Protein AF-A0A181C533-F1 (afdb_monomer)

Foldseek 3Di:
DALVVLVVLVVVLVVVLVVVVVVLVVVLVVLVPDPDPPLQADWDWDPPDPDIDIDGSVVVSVVSVPCLVVLLVSLLVLLVSLLVLLLNLQLVCVVVVLDAPVLQPPFDNDDHSNVSSVCSSVPPDCLRSLQSLCVLLVHAQVQQVVGPLLLLLSVLSNVCSVVVHFWDAPVSVCSSCVSPNPSDDDYTPHGDDRDPVNSVSSSVRSVSSSVVSNCSVVSSVVVVVVVVD

Nearest PDB structures (foldseek):
  6nr8-assembly1_4  TM=5.547E-01  e=6.325E+00  Homo sapiens
  8wql-assembly1_c2  TM=2.184E-01  e=4.471E+00  Arthrospira sp. FACHB-439
  8bb6-assembly2_B  TM=1.658E-01  e=3.160E+00  Arabidopsis thaliana

Sequence (229 aa):
MSFKLVWERWRELTRFRLACEMALSSYRKSFLELPVRGIQDAKIYDERGVTRFECSYNDFLDVLKDETQLYRLLIVGHTSLIEEFGRVIVTQLLDENLVGRVAFPGMQLHGTNAEATDHYIRKVNIEAWGSALLNAAKVTWDIVPGGQGAVVHAVVVRNIVGHGANSYNNTAINRINGVVPGYVTFSAGHSLILDREAFQQFLSTLRNFGRIICGVPARVRRNAGERAS

Structure (mmCIF, N/CA/C/O backbone):
data_AF-A0A181C533-F1
#
_entry.id   AF-A0A181C533-F1
#
loop_
_atom_site.group_PDB
_atom_site.id
_atom_site.type_symbol
_atom_site.label_atom_id
_atom_site.label_alt_id
_atom_site.label_comp_id
_atom_site.label_asym_id
_atom_site.label_entity_id
_atom_site.label_seq_id
_atom_site.pdbx_PDB_ins_code
_atom_site.Cartn_x
_atom_site.Cartn_y
_atom_site.Cartn_z
_atom_site.occupancy
_atom_site.B_iso_or_equiv
_atom_site.auth_seq_id
_atom_site.auth_comp_id
_atom_site.auth_asym_id
_atom_site.auth_atom_id
_atom_site.pdbx_PDB_model_num
ATOM 1 N N . MET A 1 1 ? 16.708 7.379 -0.387 1.00 72.56 1 MET A N 1
ATOM 2 C CA . MET A 1 1 ? 16.438 6.280 0.571 1.00 72.56 1 MET A CA 1
ATOM 3 C C . MET A 1 1 ? 16.916 4.983 -0.076 1.00 72.56 1 MET A C 1
ATOM 5 O O . MET A 1 1 ? 16.864 4.912 -1.293 1.00 72.56 1 MET A O 1
ATOM 9 N N . SER A 1 2 ? 17.438 4.002 0.666 1.00 88.06 2 SER A N 1
ATOM 10 C CA . SER A 1 2 ? 17.872 2.709 0.095 1.00 88.06 2 SER A CA 1
ATOM 11 C C . SER A 1 2 ? 16.842 1.609 0.363 1.00 88.06 2 SER A C 1
ATOM 13 O O . SER A 1 2 ? 16.031 1.743 1.280 1.00 88.06 2 SER A O 1
ATOM 15 N N . PHE A 1 3 ? 16.910 0.485 -0.364 1.00 88.19 3 PHE A N 1
ATOM 16 C CA . PHE A 1 3 ? 16.048 -0.687 -0.119 1.00 88.19 3 PHE A CA 1
ATOM 17 C C . PHE A 1 3 ? 16.021 -1.133 1.333 1.00 88.19 3 PHE A C 1
ATOM 19 O O . PHE A 1 3 ? 14.965 -1.430 1.889 1.00 88.19 3 PHE A O 1
ATOM 26 N N . LYS A 1 4 ? 17.210 -1.187 1.937 1.00 91.38 4 LYS A N 1
ATOM 27 C CA . LYS A 1 4 ? 17.395 -1.613 3.318 1.00 91.38 4 LYS A CA 1
ATOM 28 C C . LYS A 1 4 ? 16.580 -0.732 4.261 1.00 91.38 4 LYS A C 1
ATOM 30 O O . LYS A 1 4 ? 15.865 -1.256 5.109 1.00 91.38 4 LYS A O 1
ATOM 35 N N . LEU A 1 5 ? 16.630 0.581 4.044 1.00 93.00 5 LEU A N 1
ATOM 36 C CA . LEU A 1 5 ? 15.943 1.550 4.884 1.00 93.00 5 LEU A CA 1
ATOM 37 C C . LEU A 1 5 ? 14.414 1.472 4.728 1.00 93.00 5 LEU A C 1
ATOM 39 O O . LEU A 1 5 ? 13.697 1.547 5.722 1.00 93.00 5 LEU A O 1
ATOM 43 N N . VAL A 1 6 ? 13.888 1.251 3.516 1.00 94.88 6 VAL A N 1
ATOM 44 C CA . VAL A 1 6 ? 12.433 1.062 3.325 1.00 94.88 6 VAL A CA 1
ATOM 45 C C . VAL A 1 6 ? 11.955 -0.232 4.006 1.00 94.88 6 VAL A C 1
ATOM 47 O O . VAL A 1 6 ? 10.933 -0.230 4.694 1.00 94.88 6 VAL A O 1
ATOM 50 N N . TRP A 1 7 ? 12.720 -1.328 3.914 1.00 96.56 7 TRP A N 1
ATOM 51 C CA . TRP A 1 7 ? 12.408 -2.567 4.642 1.00 96.56 7 TRP A CA 1
ATOM 52 C C . TRP A 1 7 ? 12.536 -2.428 6.162 1.00 96.56 7 TRP A C 1
ATOM 54 O O . TRP A 1 7 ? 11.788 -3.065 6.905 1.00 96.56 7 TRP A O 1
ATOM 64 N N . GLU A 1 8 ? 13.459 -1.603 6.652 1.00 97.06 8 GLU A N 1
ATOM 65 C CA . GLU A 1 8 ? 13.543 -1.242 8.068 1.00 97.06 8 GLU A CA 1
ATOM 66 C C . GLU A 1 8 ? 12.275 -0.534 8.533 1.00 97.06 8 GLU A C 1
ATOM 68 O O . GLU A 1 8 ? 11.652 -1.010 9.482 1.00 97.06 8 GLU A O 1
ATOM 73 N N . ARG A 1 9 ? 11.809 0.482 7.798 1.00 97.06 9 ARG A N 1
ATOM 74 C CA . ARG A 1 9 ? 10.529 1.148 8.089 1.00 97.06 9 ARG A CA 1
ATOM 75 C C . ARG A 1 9 ? 9.340 0.190 8.039 1.00 97.06 9 ARG A C 1
ATOM 77 O O . ARG A 1 9 ? 8.470 0.247 8.903 1.00 97.06 9 ARG A O 1
ATOM 84 N N . TRP A 1 10 ? 9.323 -0.751 7.093 1.00 97.25 10 TRP A N 1
ATOM 85 C CA . TRP A 1 10 ? 8.291 -1.792 7.053 1.00 97.25 10 TRP A CA 1
ATOM 86 C C . TRP A 1 10 ? 8.282 -2.636 8.335 1.00 97.25 10 TRP A C 1
ATOM 88 O O . TRP A 1 10 ? 7.220 -2.927 8.898 1.00 97.25 10 TRP A O 1
ATOM 98 N N . ARG A 1 11 ? 9.466 -3.043 8.816 1.00 97.31 11 ARG A N 1
ATOM 99 C CA . ARG A 1 11 ? 9.611 -3.801 10.069 1.00 97.31 11 ARG A CA 1
ATOM 100 C C . ARG A 1 11 ? 9.202 -2.972 11.282 1.00 97.31 11 ARG A C 1
ATOM 102 O O . ARG A 1 11 ? 8.559 -3.519 12.172 1.00 97.31 11 ARG A O 1
ATOM 109 N N . GLU A 1 12 ? 9.544 -1.688 11.315 1.00 97.50 12 GLU A N 1
ATOM 110 C CA . GLU A 1 12 ? 9.128 -0.762 12.372 1.00 97.50 12 GLU A CA 1
ATOM 111 C C . GLU A 1 12 ? 7.605 -0.654 12.454 1.00 97.50 12 GLU A C 1
ATOM 113 O O . GLU A 1 12 ? 7.057 -0.901 13.524 1.00 97.50 12 GLU A O 1
ATOM 118 N N . LEU A 1 13 ? 6.910 -0.416 11.335 1.00 96.81 13 LEU A N 1
ATOM 119 C CA . LEU A 1 13 ? 5.439 -0.388 11.310 1.00 96.81 13 LEU A CA 1
ATOM 120 C C . LEU A 1 13 ? 4.826 -1.724 11.744 1.00 96.81 13 LEU A C 1
ATOM 122 O O . LEU A 1 13 ? 3.851 -1.755 12.490 1.00 96.81 13 LEU A O 1
ATOM 126 N N . THR A 1 14 ? 5.436 -2.841 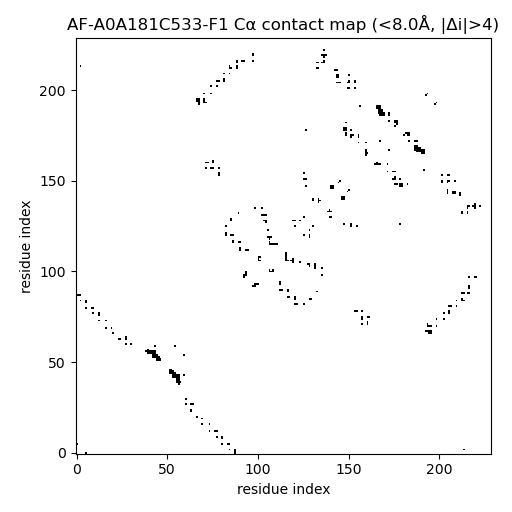11.339 1.00 96.12 14 THR A N 1
ATOM 127 C CA . THR A 1 14 ? 4.975 -4.175 11.749 1.00 96.12 14 THR A CA 1
ATOM 128 C C . THR A 1 14 ? 5.106 -4.378 13.263 1.00 96.12 14 THR A C 1
ATOM 130 O O . THR A 1 14 ? 4.204 -4.937 13.884 1.00 96.12 14 THR A O 1
ATOM 133 N N . ARG A 1 15 ? 6.217 -3.933 13.866 1.00 97.69 15 ARG A N 1
ATOM 134 C CA . ARG A 1 15 ? 6.435 -3.988 15.321 1.00 97.69 15 ARG A CA 1
ATOM 135 C C . ARG A 1 15 ? 5.502 -3.039 16.061 1.00 97.69 15 ARG A C 1
ATOM 137 O O . ARG A 1 15 ? 4.944 -3.427 17.079 1.00 97.69 15 ARG A O 1
ATOM 144 N N . PHE A 1 16 ? 5.312 -1.834 15.530 1.00 97.44 16 PHE A N 1
ATOM 145 C CA . PHE A 1 16 ? 4.401 -0.842 16.085 1.00 97.44 16 PHE A CA 1
ATOM 146 C C . PHE A 1 16 ? 2.968 -1.377 16.134 1.00 97.44 16 PHE A C 1
ATOM 148 O O . PHE A 1 16 ? 2.355 -1.341 17.194 1.00 97.44 16 PHE A O 1
ATOM 155 N N . ARG A 1 17 ? 2.482 -2.000 15.050 1.00 96.44 17 ARG A N 1
ATOM 156 C CA . ARG A 1 17 ? 1.188 -2.697 15.042 1.00 96.44 17 ARG A CA 1
ATOM 157 C C . ARG A 1 17 ? 1.066 -3.699 16.187 1.00 96.44 17 ARG A C 1
ATOM 159 O O . ARG A 1 17 ? 0.089 -3.653 16.920 1.00 96.44 17 ARG A O 1
ATOM 166 N N . LEU A 1 18 ? 2.046 -4.596 16.332 1.00 95.81 18 LEU A N 1
ATOM 167 C CA . LEU A 1 18 ? 2.026 -5.617 17.385 1.00 95.81 18 LEU A CA 1
ATOM 168 C C . LEU A 1 18 ? 1.988 -4.980 18.780 1.00 95.81 18 LEU A C 1
ATOM 170 O O . LEU A 1 18 ? 1.219 -5.419 19.627 1.00 95.81 18 LEU A O 1
ATOM 174 N N . ALA A 1 19 ? 2.776 -3.927 19.004 1.00 96.69 19 ALA A N 1
ATOM 175 C CA . ALA A 1 19 ? 2.768 -3.197 20.266 1.00 96.69 19 ALA A CA 1
ATOM 176 C C . ALA A 1 19 ? 1.399 -2.551 20.544 1.00 96.69 19 ALA A C 1
ATOM 178 O O . ALA A 1 19 ? 0.895 -2.664 21.658 1.00 96.69 19 ALA A O 1
ATOM 179 N N . CYS A 1 20 ? 0.771 -1.933 19.538 1.00 95.00 20 CYS A N 1
ATOM 180 C CA . CYS A 1 20 ? -0.570 -1.360 19.654 1.00 95.00 20 CYS A CA 1
ATOM 181 C C . CYS A 1 20 ? -1.632 -2.425 19.942 1.00 95.00 20 CYS A C 1
ATOM 183 O O . CYS A 1 20 ? -2.431 -2.235 20.850 1.00 95.00 20 CYS A O 1
ATOM 185 N N . GLU A 1 21 ? -1.621 -3.554 19.230 1.00 93.75 21 GLU A N 1
ATOM 186 C CA . GLU A 1 21 ? -2.547 -4.672 19.471 1.00 93.75 21 GLU A CA 1
ATOM 187 C C . GLU A 1 21 ? -2.415 -5.205 20.904 1.00 93.75 21 GLU A C 1
ATOM 189 O O . GLU A 1 21 ? -3.411 -5.380 21.606 1.00 93.75 21 GLU A O 1
ATOM 194 N N . MET A 1 22 ? -1.180 -5.407 21.375 1.00 93.56 22 MET A N 1
ATOM 195 C CA . MET A 1 22 ? -0.915 -5.849 22.746 1.00 93.56 22 MET A CA 1
ATOM 196 C C . MET A 1 22 ? -1.381 -4.817 23.777 1.00 93.56 22 MET A C 1
ATOM 198 O O . MET A 1 22 ? -2.008 -5.186 24.770 1.00 93.56 22 MET A O 1
ATOM 202 N N . ALA A 1 23 ? -1.105 -3.532 23.544 1.00 92.88 23 ALA A N 1
ATOM 203 C CA . ALA A 1 23 ? -1.508 -2.452 24.437 1.00 92.88 23 ALA A CA 1
ATOM 204 C C . ALA A 1 23 ? -3.035 -2.319 24.512 1.00 92.88 23 ALA A C 1
ATOM 206 O O . ALA A 1 23 ? -3.581 -2.300 25.611 1.00 92.88 23 ALA A O 1
ATOM 207 N N . LEU A 1 24 ? -3.726 -2.300 23.368 1.00 91.88 24 LEU A N 1
ATOM 208 C CA . LEU A 1 24 ? -5.188 -2.223 23.297 1.00 91.88 24 LEU A CA 1
ATOM 209 C C . LEU A 1 24 ? -5.840 -3.440 23.950 1.00 91.88 24 LEU A C 1
ATOM 211 O O . LEU A 1 24 ? -6.753 -3.284 24.756 1.00 91.88 24 LEU A O 1
ATOM 215 N N . SER A 1 25 ? -5.336 -4.648 23.679 1.00 90.44 25 SER A N 1
ATOM 216 C CA . SER A 1 25 ? -5.851 -5.865 24.309 1.00 90.44 25 SER A CA 1
ATOM 217 C C . SER A 1 25 ? -5.652 -5.855 25.826 1.00 90.44 25 SER A C 1
ATOM 219 O O . SER A 1 25 ? -6.554 -6.260 26.559 1.00 90.44 25 SER A O 1
ATOM 221 N N . SER A 1 26 ? -4.485 -5.410 26.300 1.00 90.94 26 SER A N 1
ATOM 222 C CA . SER A 1 26 ? -4.194 -5.289 27.732 1.00 90.94 26 SER A CA 1
ATOM 223 C C . SER A 1 26 ? -5.122 -4.268 28.394 1.00 90.94 26 SER A C 1
ATOM 225 O O . SER A 1 26 ? -5.789 -4.570 29.381 1.00 90.94 26 SER A O 1
ATOM 227 N N . TYR A 1 27 ? -5.247 -3.086 27.790 1.00 89.56 27 TYR A N 1
ATOM 228 C CA . TYR A 1 27 ? -6.057 -1.995 28.317 1.00 89.56 27 TYR A CA 1
ATOM 229 C C . TYR A 1 27 ? -7.554 -2.329 28.328 1.00 89.56 27 TYR A C 1
ATOM 231 O O . TYR A 1 27 ? -8.231 -2.094 29.328 1.00 89.56 27 TYR A O 1
ATOM 239 N N . ARG A 1 28 ? -8.058 -2.976 27.268 1.00 89.94 28 ARG A N 1
ATOM 240 C CA . ARG A 1 28 ? -9.428 -3.506 27.199 1.00 89.94 28 ARG A CA 1
ATOM 241 C C . ARG A 1 28 ? -9.708 -4.488 28.332 1.00 89.94 28 ARG A C 1
ATOM 243 O O . ARG A 1 28 ? -10.757 -4.395 28.961 1.00 89.94 28 ARG A O 1
ATOM 250 N N . LYS A 1 29 ? -8.777 -5.408 28.611 1.00 88.88 29 LYS A N 1
ATOM 251 C CA . LYS A 1 29 ? -8.911 -6.352 29.728 1.00 88.88 29 LYS A CA 1
ATOM 252 C C . LYS A 1 29 ? -9.004 -5.610 31.062 1.00 88.88 29 LYS A C 1
ATOM 254 O O . LYS A 1 29 ? -9.929 -5.865 31.824 1.00 88.88 29 LYS A O 1
ATOM 259 N N . SER A 1 30 ? -8.112 -4.648 31.304 1.00 86.44 30 SER A N 1
ATOM 260 C CA . SER A 1 30 ? -8.149 -3.838 32.525 1.00 86.44 30 SER A CA 1
ATOM 261 C C . SER A 1 30 ? -9.475 -3.097 32.694 1.00 86.44 30 SER A C 1
ATOM 263 O O . SER A 1 30 ? -10.008 -3.088 33.795 1.00 86.44 30 SER A O 1
ATOM 265 N N . PHE A 1 31 ? -10.035 -2.529 31.620 1.00 84.00 31 PHE A N 1
ATOM 266 C CA . PHE A 1 31 ? -11.310 -1.801 31.661 1.00 84.00 31 PHE A CA 1
ATOM 267 C C . PHE A 1 31 ? -12.525 -2.685 31.954 1.00 84.00 31 PHE A C 1
ATOM 269 O O . PHE A 1 31 ? -13.462 -2.229 32.609 1.00 84.00 31 PHE A O 1
ATOM 276 N N . LEU A 1 32 ? -12.513 -3.932 31.479 1.00 84.38 32 LEU A N 1
ATOM 277 C CA . LEU A 1 32 ? -13.574 -4.911 31.737 1.00 84.38 32 LEU A CA 1
ATOM 278 C C . LEU A 1 32 ? -13.534 -5.467 33.168 1.00 84.38 32 LEU A C 1
ATOM 280 O O . LEU A 1 32 ? -14.558 -5.911 33.679 1.00 84.38 32 LEU A O 1
ATOM 284 N N . GLU A 1 33 ? -12.368 -5.443 33.813 1.00 86.38 33 GLU A N 1
ATOM 285 C CA . GLU A 1 33 ? -12.135 -6.018 35.145 1.00 86.38 33 GLU A CA 1
ATOM 286 C C . GLU A 1 33 ? -12.162 -4.965 36.274 1.00 86.38 33 GLU A C 1
ATOM 288 O O . GLU A 1 33 ? -11.857 -5.284 37.424 1.00 86.38 33 GLU A O 1
ATOM 293 N N . LEU A 1 34 ? -12.530 -3.708 35.983 1.00 82.12 34 LEU A N 1
ATOM 294 C CA . LEU A 1 34 ? -12.578 -2.637 36.985 1.00 82.12 34 LEU A CA 1
ATOM 295 C C . LEU A 1 34 ? -13.635 -2.935 38.070 1.00 82.12 34 LEU A C 1
ATOM 297 O O . LEU A 1 34 ? -14.823 -3.029 37.756 1.00 82.12 34 LEU A O 1
ATOM 301 N N . PRO A 1 35 ? -13.258 -3.007 39.363 1.00 80.56 35 PRO A N 1
ATOM 302 C CA . PRO A 1 35 ? -14.179 -3.331 40.453 1.00 80.56 35 PRO A CA 1
ATOM 303 C C . PRO A 1 35 ? -14.992 -2.101 40.901 1.00 80.56 35 PRO A C 1
ATOM 305 O O . PRO A 1 35 ? -15.034 -1.760 42.083 1.00 80.56 35 PRO A O 1
ATOM 308 N N . VAL A 1 36 ? -15.627 -1.402 39.958 1.00 79.50 36 VAL A N 1
ATOM 309 C CA . VAL A 1 36 ? -16.380 -0.164 40.210 1.00 79.50 36 VAL A CA 1
ATOM 310 C C . VAL A 1 36 ? -17.875 -0.424 40.028 1.00 79.50 36 VAL A C 1
ATOM 312 O O . VAL A 1 36 ? -18.336 -0.806 38.954 1.00 79.50 36 VAL A O 1
ATOM 315 N N . ARG A 1 37 ? -18.664 -0.203 41.086 1.00 78.31 37 ARG A N 1
ATOM 316 C CA . ARG A 1 37 ? -20.133 -0.262 40.999 1.00 78.31 37 ARG A CA 1
ATOM 317 C C . ARG A 1 37 ? -20.653 0.925 40.187 1.00 78.31 37 ARG A C 1
ATOM 319 O O . ARG A 1 37 ? -20.208 2.045 40.405 1.00 78.31 37 ARG A O 1
ATOM 326 N N . GLY A 1 38 ? -21.606 0.681 39.287 1.00 79.56 38 GLY A N 1
ATOM 327 C CA . GLY A 1 38 ? -22.200 1.733 38.451 1.00 79.56 38 GLY A CA 1
ATOM 328 C C . GLY A 1 38 ? -21.281 2.254 37.341 1.00 79.56 38 GLY A C 1
ATOM 329 O O . GLY A 1 38 ? -21.545 3.313 36.788 1.00 79.56 38 GLY A O 1
ATOM 330 N N . ILE A 1 39 ? -20.211 1.527 36.986 1.00 80.75 39 ILE A N 1
ATOM 331 C CA . ILE A 1 39 ? -19.260 1.956 35.944 1.00 80.75 39 ILE A CA 1
ATOM 332 C C . ILE A 1 39 ? -19.918 2.200 34.576 1.00 80.75 39 ILE A C 1
ATOM 334 O O . ILE A 1 39 ? -19.414 2.980 33.780 1.00 80.75 39 ILE A O 1
ATOM 338 N N . GLN A 1 40 ? -21.070 1.579 34.326 1.00 78.38 40 GLN A N 1
ATOM 339 C CA . GLN A 1 40 ? -21.850 1.764 33.102 1.00 78.38 40 GLN A CA 1
ATOM 340 C C . GLN A 1 40 ? -22.339 3.209 32.915 1.00 78.38 40 GLN A C 1
ATOM 342 O O . GLN A 1 40 ? -22.471 3.661 31.782 1.00 78.38 40 GLN A O 1
ATOM 347 N N . ASP A 1 41 ? -22.531 3.942 34.015 1.00 83.88 41 ASP A N 1
ATOM 348 C CA . ASP A 1 41 ? -22.931 5.352 34.011 1.00 83.88 41 ASP A CA 1
ATOM 349 C C . ASP A 1 41 ? -21.716 6.301 34.047 1.00 83.88 41 ASP A C 1
ATOM 351 O O . ASP A 1 41 ? -21.867 7.525 34.090 1.00 83.88 41 ASP A O 1
ATOM 355 N N . ALA A 1 42 ? -20.491 5.756 34.062 1.00 83.06 42 ALA A N 1
ATOM 356 C CA . ALA A 1 42 ? -19.274 6.549 34.129 1.00 83.06 42 ALA A CA 1
ATOM 357 C C . ALA A 1 42 ? -19.012 7.292 32.811 1.00 83.06 42 ALA A C 1
ATOM 359 O O . ALA A 1 42 ? -19.260 6.796 31.709 1.00 83.06 42 ALA A O 1
ATOM 360 N N . LYS A 1 43 ? -18.441 8.488 32.955 1.00 84.38 43 LYS A N 1
ATOM 361 C CA . LYS A 1 43 ? -18.009 9.356 31.859 1.00 84.38 43 LYS A CA 1
ATOM 362 C C . LYS A 1 43 ? -16.491 9.430 31.837 1.00 84.38 43 LYS A C 1
ATOM 364 O O . LYS A 1 43 ? -15.864 9.594 32.886 1.00 84.38 43 LYS A O 1
ATOM 369 N N . ILE A 1 44 ? -15.915 9.314 30.648 1.00 83.50 44 ILE A N 1
ATOM 370 C CA . ILE A 1 44 ? -14.472 9.385 30.423 1.00 83.50 44 ILE A CA 1
ATOM 371 C C . ILE A 1 44 ? -14.154 10.742 29.816 1.00 83.50 44 ILE A C 1
ATOM 373 O O . ILE A 1 44 ? -14.813 11.166 28.868 1.00 83.50 44 ILE A O 1
ATOM 377 N N . TYR A 1 45 ? -13.143 11.407 30.371 1.00 83.31 45 TYR A N 1
ATOM 378 C CA . TYR A 1 45 ? -12.741 12.753 29.983 1.00 83.31 45 TYR A CA 1
ATOM 379 C C . TYR A 1 45 ? -11.306 12.758 29.463 1.00 83.31 45 TYR A C 1
ATOM 381 O O . TYR A 1 45 ? -10.438 12.103 30.040 1.00 83.31 45 TYR A O 1
ATOM 389 N N . ASP A 1 46 ? -11.057 13.543 28.418 1.00 80.19 46 ASP A N 1
ATOM 390 C CA . ASP A 1 46 ? -9.701 13.959 28.059 1.00 80.19 46 ASP A CA 1
ATOM 391 C C . ASP A 1 46 ? -9.453 15.376 28.591 1.00 80.19 46 ASP A C 1
ATOM 393 O O . ASP A 1 46 ? -10.153 16.324 28.231 1.00 80.19 46 ASP A O 1
ATOM 397 N N . GLU A 1 47 ? -8.463 15.515 29.471 1.00 72.44 47 GLU A N 1
ATOM 398 C CA . GLU A 1 47 ? -8.086 16.792 30.087 1.00 72.44 47 GLU A CA 1
ATOM 399 C C . GLU A 1 47 ? -7.095 17.598 29.228 1.00 72.44 47 GLU A C 1
ATOM 401 O O . GLU A 1 47 ? -6.714 18.708 29.595 1.00 72.44 47 GLU A O 1
ATOM 406 N N . ARG A 1 48 ? -6.649 17.067 28.081 1.00 69.19 48 ARG A N 1
ATOM 407 C CA . ARG A 1 48 ? -5.534 17.632 27.300 1.00 69.19 48 ARG A CA 1
ATOM 408 C C . ARG A 1 48 ? -5.937 18.670 26.240 1.00 69.19 48 ARG A C 1
ATOM 410 O O . ARG A 1 48 ? -5.102 19.024 25.408 1.00 69.19 48 ARG A O 1
ATOM 417 N N . GLY A 1 49 ? -7.169 19.187 26.256 1.00 58.34 49 GLY A N 1
ATOM 418 C CA . GLY A 1 49 ? -7.689 20.109 25.233 1.00 58.34 49 GLY A CA 1
ATOM 419 C C . GLY A 1 49 ? -8.385 21.367 25.770 1.00 58.34 49 GLY A C 1
ATOM 420 O O . GLY A 1 49 ? -8.839 21.412 26.907 1.00 58.34 49 GLY A O 1
ATOM 421 N N . VAL A 1 50 ? -8.512 22.394 24.911 1.00 60.94 50 VAL A N 1
ATOM 422 C CA . VAL A 1 50 ? -9.321 23.614 25.171 1.00 60.94 50 VAL A CA 1
ATOM 423 C C . VAL A 1 50 ? -10.821 23.283 25.236 1.00 60.94 50 VAL A C 1
ATOM 425 O O . VAL A 1 50 ? -11.597 23.984 25.879 1.00 60.94 50 VAL A O 1
ATOM 428 N N . THR A 1 51 ? -11.230 22.194 24.582 1.00 63.03 51 THR A N 1
ATOM 429 C CA . THR A 1 51 ? -12.575 21.619 24.670 1.00 63.03 51 THR A CA 1
ATOM 430 C C . THR A 1 51 ? -12.507 20.298 25.429 1.00 63.03 51 THR A C 1
ATOM 432 O O . THR A 1 51 ? -11.612 19.486 25.200 1.00 63.03 51 THR A O 1
ATOM 435 N N . ARG A 1 52 ? -13.447 20.093 26.358 1.00 74.75 52 ARG A N 1
ATOM 436 C CA . ARG A 1 52 ? -13.554 18.861 27.145 1.00 74.75 52 ARG A CA 1
ATOM 437 C C . ARG A 1 52 ? -14.221 17.796 26.279 1.00 74.75 52 ARG A C 1
ATOM 439 O O . ARG A 1 52 ? -15.426 17.869 26.053 1.00 74.75 52 ARG A O 1
ATOM 446 N N . PHE A 1 53 ? -13.448 16.838 25.775 1.00 80.31 53 PHE A N 1
ATOM 447 C CA . PHE A 1 53 ? -14.030 15.635 25.185 1.00 80.31 53 PHE A CA 1
ATOM 448 C C . PHE A 1 53 ? -14.617 14.766 26.302 1.00 80.31 53 PHE A C 1
ATOM 450 O O . PHE A 1 53 ? -13.989 14.585 27.349 1.00 80.31 53 PHE A O 1
ATOM 457 N N . GLU A 1 54 ? -15.819 14.244 26.074 1.00 86.56 54 GLU A N 1
ATOM 458 C CA . GLU A 1 54 ? -16.525 13.350 26.984 1.00 86.56 54 GLU A CA 1
ATOM 459 C C . GLU A 1 54 ? -17.158 12.211 26.180 1.00 86.56 54 GLU A C 1
ATOM 461 O O . GLU A 1 54 ? -17.756 12.450 25.130 1.00 86.56 54 GLU A O 1
ATOM 466 N N . CYS A 1 55 ? -17.054 10.981 26.680 1.00 88.50 55 CYS A N 1
ATOM 46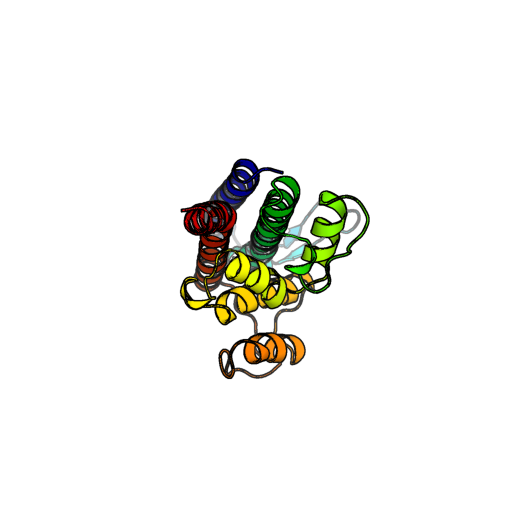7 C CA . CYS A 1 55 ? -17.805 9.841 26.157 1.00 88.50 55 CYS A CA 1
ATOM 468 C C . CYS A 1 55 ? -18.295 8.938 27.292 1.00 88.50 55 CYS A C 1
ATOM 470 O O . CYS A 1 55 ? -17.758 8.976 28.408 1.00 88.50 55 CYS A O 1
ATOM 472 N N . SER A 1 56 ? -19.328 8.138 27.017 1.00 90.00 56 SER A N 1
ATOM 473 C CA . SER A 1 56 ? -19.790 7.135 27.974 1.00 90.00 56 SER A CA 1
ATOM 474 C C . SER A 1 56 ? -18.791 5.982 28.083 1.00 90.00 56 SER A C 1
ATOM 476 O O . SER A 1 56 ? -18.000 5.724 27.171 1.00 90.00 56 SER A O 1
ATOM 478 N N . TYR A 1 57 ? -18.852 5.247 29.194 1.00 87.19 57 TYR A N 1
ATOM 479 C CA . TYR A 1 57 ? -18.083 4.016 29.364 1.00 87.19 57 TYR A CA 1
ATOM 480 C C . TYR A 1 57 ? -18.307 3.020 28.213 1.00 87.19 57 TYR A C 1
ATOM 482 O O . TYR A 1 57 ? -17.346 2.428 27.723 1.00 87.19 57 TYR A O 1
ATOM 490 N N . ASN A 1 58 ? -19.553 2.864 27.752 1.00 87.25 58 ASN A N 1
ATOM 491 C CA . ASN A 1 58 ? -19.886 1.930 26.676 1.00 87.25 58 ASN A CA 1
ATOM 492 C C . ASN A 1 58 ? -19.327 2.377 25.323 1.00 87.25 58 ASN A C 1
ATOM 494 O O . ASN A 1 58 ? -18.716 1.558 24.640 1.00 87.25 58 ASN A O 1
ATOM 498 N N . ASP A 1 59 ? -19.428 3.667 24.986 1.00 89.06 59 ASP A N 1
ATOM 499 C CA . ASP A 1 59 ? -18.839 4.200 23.748 1.00 89.06 59 ASP A CA 1
ATOM 500 C C . ASP A 1 59 ? -17.323 3.975 23.725 1.00 89.06 59 ASP A C 1
ATOM 502 O O . ASP A 1 59 ? -16.753 3.533 22.727 1.00 89.06 59 ASP A O 1
ATOM 506 N N . PHE A 1 60 ? -16.654 4.236 24.849 1.00 88.06 60 PHE A N 1
ATOM 507 C CA . PHE A 1 60 ? -15.216 4.021 24.960 1.00 88.06 60 PHE A CA 1
ATOM 508 C C . PHE A 1 60 ? -14.841 2.543 24.864 1.00 88.06 60 PHE A C 1
ATOM 510 O O . PHE A 1 60 ? -13.870 2.184 24.195 1.00 88.06 60 PHE A O 1
ATOM 517 N N . LEU A 1 61 ? -15.614 1.667 25.508 1.00 87.19 61 LEU A N 1
ATOM 518 C CA . LEU A 1 61 ? -15.396 0.230 25.438 1.00 87.19 61 LEU A CA 1
ATOM 519 C C . LEU A 1 61 ? -15.585 -0.299 24.009 1.00 87.19 61 LEU A C 1
ATOM 521 O O . LEU A 1 61 ? -14.841 -1.186 23.588 1.00 87.19 61 LEU A O 1
ATOM 525 N N . ASP A 1 62 ? -16.534 0.249 23.257 1.00 88.75 62 ASP A N 1
ATOM 526 C CA . ASP A 1 62 ? -16.743 -0.102 21.856 1.00 88.75 62 ASP A CA 1
ATOM 527 C C . ASP A 1 62 ? -15.578 0.363 20.975 1.00 88.75 62 ASP A C 1
ATOM 529 O O . ASP A 1 62 ? -15.100 -0.416 20.151 1.00 88.75 62 ASP A O 1
ATOM 533 N N . VAL A 1 63 ? -15.004 1.542 21.238 1.00 87.25 63 VAL A N 1
ATOM 534 C CA . VAL A 1 63 ? -13.743 1.972 20.602 1.00 87.25 63 VAL A CA 1
ATOM 535 C C . VAL A 1 63 ? -12.589 1.015 20.929 1.00 87.25 63 VAL A C 1
ATOM 537 O O . VAL A 1 63 ? -11.809 0.672 20.046 1.00 87.25 63 VAL A O 1
ATOM 540 N N . LEU A 1 64 ? -12.476 0.528 22.170 1.00 85.94 64 LEU A N 1
ATOM 541 C CA . LEU A 1 64 ? -11.437 -0.447 22.547 1.00 85.94 64 LEU A CA 1
ATOM 542 C C . LEU A 1 64 ? -11.636 -1.835 21.913 1.00 85.94 64 LEU A C 1
ATOM 544 O O . LEU A 1 64 ? -10.681 -2.613 21.798 1.00 85.94 64 LEU A O 1
ATOM 548 N N . LYS A 1 65 ? -12.869 -2.188 21.541 1.00 85.44 65 LYS A N 1
ATOM 549 C CA . LYS A 1 65 ? -13.176 -3.413 20.787 1.00 85.44 65 LYS A CA 1
ATOM 550 C C . LYS A 1 65 ? -12.928 -3.230 19.289 1.00 85.44 65 LYS A C 1
ATOM 552 O O . LYS A 1 65 ? -12.611 -4.212 18.619 1.00 85.44 65 LYS A O 1
ATOM 557 N N . ASP A 1 66 ? -13.049 -2.006 18.780 1.00 86.94 66 ASP A N 1
ATOM 558 C CA . ASP A 1 66 ? -12.846 -1.677 17.374 1.00 86.94 66 ASP A CA 1
ATOM 559 C C . ASP A 1 66 ? -11.357 -1.524 17.015 1.00 86.94 66 ASP A C 1
ATOM 561 O O . ASP A 1 66 ? -10.774 -0.439 16.999 1.00 86.94 66 ASP A O 1
ATOM 565 N N . GLU A 1 67 ? -10.727 -2.637 16.642 1.00 88.38 67 GLU A N 1
ATOM 566 C CA . GLU A 1 67 ? -9.355 -2.623 16.124 1.00 88.38 67 GLU A CA 1
ATOM 567 C C . GLU A 1 67 ? -9.251 -2.028 14.704 1.00 88.38 67 GLU A C 1
ATOM 569 O O . GLU A 1 67 ? -8.144 -1.768 14.221 1.00 88.38 67 GLU A O 1
ATOM 574 N N . THR A 1 68 ? -10.370 -1.772 14.014 1.00 92.19 68 THR A N 1
ATOM 575 C CA . THR A 1 68 ? -10.346 -1.334 12.610 1.00 92.19 68 THR A CA 1
ATOM 576 C C . THR A 1 68 ? -9.704 0.039 12.442 1.00 92.19 68 THR A C 1
ATOM 578 O O . THR A 1 68 ? -9.035 0.275 11.434 1.00 92.19 68 THR A O 1
ATOM 581 N N . GLN A 1 69 ? -9.805 0.927 13.439 1.00 91.62 69 GLN A N 1
ATOM 582 C CA . GLN A 1 69 ? -9.140 2.234 13.398 1.00 91.62 69 GLN A CA 1
ATOM 583 C C . GLN A 1 69 ? -7.616 2.102 13.340 1.00 91.62 69 GLN A C 1
ATOM 585 O O . GLN A 1 69 ? -6.960 2.800 12.563 1.00 91.62 69 GLN A O 1
ATOM 590 N N . LEU A 1 70 ? -7.042 1.158 14.093 1.00 94.75 70 LEU A N 1
ATOM 591 C CA . LEU A 1 70 ? -5.608 0.877 14.040 1.00 94.75 70 LEU A CA 1
ATOM 592 C C . LEU A 1 70 ? -5.204 0.421 12.630 1.00 94.75 70 LEU A C 1
ATOM 594 O O . LEU A 1 70 ? -4.253 0.950 12.052 1.00 94.75 70 LEU A O 1
ATOM 598 N N . TYR A 1 71 ? -5.945 -0.520 12.043 1.00 96.75 71 TYR A N 1
ATOM 599 C CA . TYR A 1 71 ? -5.649 -1.039 10.705 1.00 96.75 71 TYR A CA 1
ATOM 600 C C . TYR A 1 71 ? -5.814 0.020 9.608 1.00 96.75 71 TYR A C 1
ATOM 602 O O . TYR A 1 71 ? -4.999 0.080 8.683 1.00 96.75 71 TYR A O 1
ATOM 610 N N . ARG A 1 72 ? -6.803 0.909 9.746 1.00 95.75 72 ARG A N 1
ATOM 611 C CA . ARG A 1 72 ? -7.005 2.074 8.871 1.00 95.75 72 ARG A CA 1
ATOM 612 C C . ARG A 1 72 ? -5.806 3.023 8.898 1.00 95.75 72 ARG A C 1
ATOM 614 O O . ARG A 1 72 ? -5.311 3.422 7.847 1.00 95.75 72 ARG A O 1
ATOM 621 N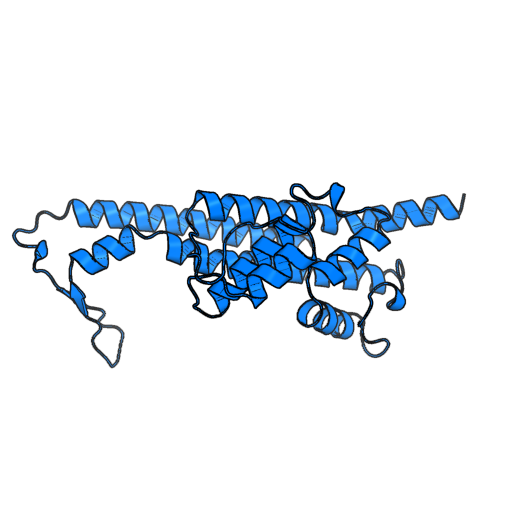 N . LEU A 1 73 ? -5.269 3.334 10.073 1.00 94.88 73 LEU A N 1
ATOM 622 C CA . LEU A 1 73 ? -4.077 4.182 10.172 1.00 94.88 73 LEU A CA 1
ATOM 623 C C . LEU A 1 73 ? -2.841 3.504 9.560 1.00 94.88 73 LEU A C 1
ATOM 625 O O . LEU A 1 73 ? -2.055 4.132 8.847 1.00 94.88 73 LEU A O 1
ATOM 629 N N . LEU A 1 74 ? -2.679 2.202 9.795 1.00 97.31 74 LEU A N 1
ATOM 630 C CA . LEU A 1 74 ? -1.494 1.467 9.359 1.00 97.31 74 LEU A CA 1
ATOM 631 C C . LEU A 1 74 ? -1.465 1.170 7.856 1.00 97.31 74 LEU A C 1
ATOM 633 O O . LEU A 1 74 ? -0.377 1.158 7.272 1.00 97.31 74 LEU A O 1
ATOM 637 N N . ILE A 1 75 ? -2.615 0.940 7.207 1.00 97.75 75 ILE A N 1
ATOM 638 C CA . ILE A 1 75 ? -2.640 0.607 5.772 1.00 97.75 75 ILE A CA 1
ATOM 639 C C . ILE A 1 75 ? -2.126 1.771 4.917 1.00 97.75 75 ILE A C 1
ATOM 641 O O . ILE A 1 75 ? -1.452 1.548 3.908 1.00 97.75 75 ILE A O 1
ATOM 645 N N . VAL A 1 76 ? -2.356 3.012 5.363 1.00 97.62 76 VAL A N 1
ATOM 646 C CA . VAL A 1 76 ? -1.805 4.219 4.735 1.00 97.62 76 VAL A CA 1
ATOM 647 C C . VAL A 1 76 ? -0.280 4.186 4.779 1.00 97.62 76 VAL A C 1
ATOM 649 O O . VAL A 1 76 ? 0.363 4.295 3.737 1.00 97.62 76 VAL A O 1
ATOM 652 N N . GLY A 1 77 ? 0.302 3.952 5.959 1.00 97.44 77 GLY A N 1
ATOM 653 C CA . GLY A 1 77 ? 1.754 3.877 6.132 1.00 97.44 77 GLY A CA 1
ATOM 654 C C . GLY A 1 77 ? 2.399 2.782 5.279 1.00 97.44 77 GLY A C 1
ATOM 655 O O . GLY A 1 77 ? 3.377 3.037 4.578 1.00 97.44 77 GLY A O 1
ATOM 656 N N . HIS A 1 78 ? 1.828 1.575 5.277 1.00 98.00 78 HIS A N 1
ATOM 657 C CA . HIS A 1 78 ? 2.350 0.465 4.477 1.00 98.00 78 HIS A CA 1
ATOM 658 C C . HIS A 1 78 ? 2.258 0.712 2.968 1.00 98.00 78 HIS A C 1
ATOM 660 O O . HIS A 1 78 ? 3.189 0.370 2.240 1.00 98.00 78 HIS A O 1
ATOM 666 N N . THR A 1 79 ? 1.179 1.335 2.495 1.00 97.62 79 THR A N 1
ATOM 667 C CA . THR A 1 79 ? 1.025 1.675 1.074 1.00 97.62 79 THR A CA 1
ATOM 668 C C . THR A 1 79 ? 2.030 2.741 0.642 1.00 97.62 79 THR A C 1
ATOM 670 O O . THR A 1 79 ? 2.670 2.589 -0.396 1.00 97.62 79 THR A O 1
ATOM 673 N N . SER A 1 80 ? 2.255 3.768 1.466 1.00 96.69 80 SER A N 1
ATOM 674 C CA . SER A 1 80 ? 3.272 4.793 1.197 1.00 96.69 80 SER A CA 1
ATOM 675 C C . SER A 1 80 ? 4.685 4.205 1.099 1.00 96.69 80 SER A C 1
ATOM 677 O O . SER A 1 80 ? 5.493 4.664 0.296 1.00 96.69 80 SER A O 1
ATOM 679 N N . LEU A 1 81 ? 4.998 3.147 1.861 1.00 97.44 81 LEU A N 1
ATOM 680 C CA . LEU A 1 81 ? 6.278 2.443 1.719 1.00 97.44 81 LEU A CA 1
ATOM 681 C 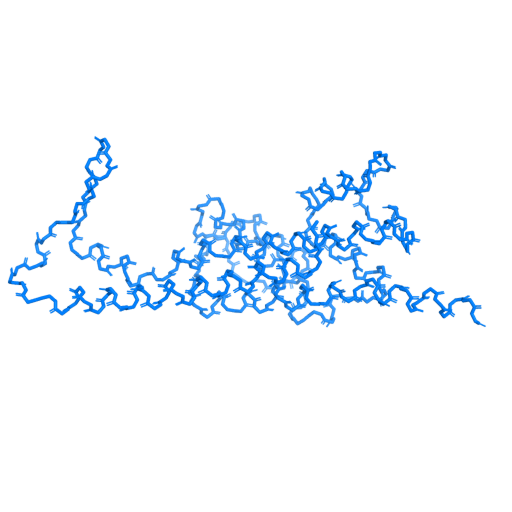C . LEU A 1 81 ? 6.411 1.711 0.374 1.00 97.44 81 LEU A C 1
ATOM 683 O O . LEU A 1 81 ? 7.523 1.592 -0.133 1.00 97.44 81 LEU A O 1
ATOM 687 N N . ILE A 1 82 ? 5.312 1.231 -0.218 1.00 97.88 82 ILE A N 1
ATOM 688 C CA . ILE A 1 82 ? 5.331 0.627 -1.561 1.00 97.88 82 ILE A CA 1
ATOM 689 C C . ILE A 1 82 ? 5.614 1.669 -2.640 1.00 97.88 82 ILE A C 1
ATOM 691 O O . ILE A 1 82 ? 6.397 1.403 -3.552 1.00 97.88 82 ILE A O 1
ATOM 695 N N . GLU A 1 83 ? 5.039 2.860 -2.517 1.00 97.06 83 GLU A N 1
ATOM 696 C CA . GLU A 1 83 ? 5.364 3.989 -3.394 1.00 97.06 83 GLU A CA 1
ATOM 697 C C . GLU A 1 83 ? 6.841 4.373 -3.251 1.00 97.06 83 GLU A C 1
ATOM 699 O O . GLU A 1 83 ? 7.553 4.500 -4.246 1.00 97.06 83 GLU A O 1
ATOM 704 N N . GLU A 1 84 ? 7.350 4.436 -2.020 1.00 97.00 84 GLU A N 1
ATOM 705 C CA . GLU A 1 84 ? 8.765 4.708 -1.773 1.00 97.00 84 GLU A CA 1
ATOM 706 C C . GLU A 1 84 ? 9.686 3.617 -2.349 1.00 97.00 84 GLU A C 1
ATOM 708 O O . GLU A 1 84 ? 10.729 3.943 -2.918 1.00 97.00 84 GLU A O 1
ATOM 713 N N . PHE A 1 85 ? 9.301 2.333 -2.296 1.00 96.88 85 PHE A N 1
ATOM 714 C CA . PHE A 1 85 ? 10.016 1.281 -3.029 1.00 96.88 85 PHE A CA 1
ATOM 715 C C . PHE A 1 85 ? 10.052 1.579 -4.523 1.00 96.88 85 PHE A C 1
ATOM 717 O O . PHE A 1 85 ? 11.135 1.568 -5.106 1.00 96.88 85 PHE A O 1
ATOM 724 N N . GLY A 1 86 ? 8.900 1.873 -5.132 1.00 97.25 86 GLY A N 1
ATOM 725 C CA . GLY A 1 86 ? 8.825 2.246 -6.543 1.00 97.25 86 GLY A CA 1
ATOM 726 C C . GLY A 1 86 ? 9.789 3.389 -6.870 1.00 97.25 86 GLY A C 1
ATOM 727 O O . GLY A 1 86 ? 10.587 3.278 -7.800 1.00 97.25 86 GLY A O 1
ATOM 728 N N . ARG A 1 87 ? 9.806 4.436 -6.038 1.00 97.50 87 ARG A N 1
ATOM 729 C CA . ARG A 1 87 ? 10.681 5.602 -6.204 1.00 97.50 87 ARG A CA 1
ATOM 730 C C . ARG A 1 87 ? 12.159 5.232 -6.155 1.00 97.50 87 ARG A C 1
ATOM 732 O O . ARG A 1 87 ? 12.925 5.626 -7.030 1.00 97.50 87 ARG A O 1
ATOM 739 N N . VAL A 1 88 ? 12.570 4.462 -5.153 1.00 96.75 88 VAL A N 1
ATOM 740 C CA . VAL A 1 88 ? 13.963 4.020 -5.006 1.00 96.75 88 VAL A CA 1
ATOM 741 C C . VAL A 1 88 ? 14.398 3.154 -6.191 1.00 96.75 88 VAL A C 1
ATOM 743 O O . VAL A 1 88 ? 15.489 3.360 -6.716 1.00 96.75 88 VAL A O 1
ATOM 746 N N . ILE A 1 89 ? 13.546 2.232 -6.649 1.00 97.00 89 ILE A N 1
ATOM 747 C CA . ILE A 1 89 ? 13.873 1.314 -7.753 1.00 97.00 89 ILE A CA 1
ATOM 748 C C . ILE A 1 89 ? 14.022 2.075 -9.056 1.00 97.00 89 ILE A C 1
ATOM 750 O O . ILE A 1 89 ? 15.016 1.903 -9.753 1.00 97.00 89 ILE A O 1
ATOM 754 N N . VAL A 1 90 ? 13.037 2.907 -9.389 1.00 97.75 90 VAL A N 1
ATOM 755 C CA . VAL A 1 90 ? 13.067 3.696 -10.618 1.00 97.75 90 VAL A CA 1
ATOM 756 C C . VAL A 1 90 ? 14.289 4.615 -10.617 1.00 97.75 90 VAL A C 1
ATOM 758 O O . VAL A 1 90 ? 15.021 4.632 -11.599 1.00 97.75 90 VAL A O 1
ATOM 761 N N . THR A 1 91 ? 14.581 5.281 -9.495 1.00 97.06 91 THR A N 1
ATOM 762 C CA . THR A 1 91 ? 15.776 6.134 -9.373 1.00 97.06 91 THR A CA 1
ATOM 763 C C . THR A 1 91 ? 17.050 5.331 -9.639 1.00 97.06 91 THR A C 1
ATOM 765 O O . THR A 1 91 ? 17.863 5.732 -10.463 1.00 97.06 91 THR A O 1
ATOM 768 N N . GLN A 1 92 ? 17.188 4.151 -9.023 1.00 96.38 92 GLN A N 1
ATOM 769 C CA . GLN A 1 92 ? 18.344 3.277 -9.236 1.00 96.38 92 GLN A CA 1
ATOM 770 C C . GLN A 1 92 ? 18.485 2.816 -10.692 1.00 96.38 92 GLN A C 1
ATOM 772 O O . GLN A 1 92 ? 19.590 2.805 -11.226 1.00 96.38 92 GLN A O 1
ATOM 777 N N . LEU A 1 93 ? 17.386 2.415 -11.336 1.00 97.12 93 LEU A N 1
ATOM 778 C CA . LEU A 1 93 ? 17.399 1.979 -12.733 1.00 97.12 93 LEU A CA 1
ATOM 779 C C . LEU A 1 93 ? 17.897 3.086 -13.672 1.00 97.12 93 LEU A C 1
ATOM 781 O O . LEU A 1 93 ? 18.614 2.786 -14.627 1.00 97.12 93 LEU A O 1
ATOM 785 N N . LEU A 1 94 ? 17.526 4.339 -13.393 1.00 96.88 94 LEU A N 1
ATOM 786 C CA . LEU A 1 94 ? 17.964 5.505 -14.158 1.00 96.88 94 LEU A CA 1
ATOM 787 C C . LEU A 1 94 ? 19.419 5.883 -13.847 1.00 96.88 94 LEU A C 1
ATOM 789 O O . LEU A 1 94 ? 20.189 6.119 -14.771 1.00 96.88 94 LEU A O 1
ATOM 793 N N . ASP A 1 95 ? 19.805 5.922 -12.570 1.00 96.00 95 ASP A N 1
ATOM 794 C CA . ASP A 1 95 ? 21.158 6.310 -12.141 1.00 96.00 95 ASP A CA 1
ATOM 795 C C . ASP A 1 95 ? 22.224 5.326 -12.638 1.00 96.00 95 ASP A C 1
ATOM 797 O O . ASP A 1 95 ? 23.330 5.722 -13.001 1.00 96.00 95 ASP A O 1
ATOM 801 N N . GLU A 1 96 ? 21.881 4.040 -12.710 1.00 95.31 96 GLU A N 1
ATOM 802 C CA . GLU A 1 96 ? 22.753 3.001 -13.260 1.00 95.31 96 GLU A CA 1
ATOM 803 C C . GLU A 1 96 ? 22.650 2.864 -14.791 1.00 95.31 96 GLU A C 1
ATOM 805 O O . GLU A 1 96 ? 23.259 1.961 -15.363 1.00 95.31 96 GLU A O 1
ATOM 810 N N . ASN A 1 97 ? 21.882 3.729 -15.467 1.00 95.31 97 ASN A N 1
ATOM 811 C CA . ASN A 1 97 ? 21.621 3.677 -16.913 1.00 95.31 97 ASN A CA 1
ATOM 812 C C . ASN A 1 97 ? 21.117 2.306 -17.409 1.00 95.31 97 ASN A C 1
ATOM 814 O O . ASN A 1 97 ? 21.325 1.930 -18.563 1.00 95.31 97 ASN A O 1
ATOM 818 N N . LEU A 1 98 ? 20.438 1.547 -16.546 1.00 95.31 98 LEU A N 1
ATOM 819 C CA . LEU A 1 98 ? 19.884 0.239 -16.897 1.00 95.31 98 LEU A CA 1
ATOM 820 C C . LEU A 1 98 ? 18.639 0.369 -17.773 1.00 95.31 98 LEU A C 1
ATOM 822 O O . LEU A 1 98 ? 18.321 -0.527 -18.554 1.00 95.31 98 LEU A O 1
ATOM 826 N N . VAL A 1 99 ? 17.913 1.475 -17.616 1.00 95.62 99 VAL A N 1
ATOM 827 C CA . VAL A 1 99 ? 16.711 1.793 -18.381 1.00 95.62 99 VAL A CA 1
ATOM 828 C C . VAL A 1 99 ? 16.640 3.306 -18.568 1.00 95.62 99 VAL A C 1
ATOM 830 O O . VAL A 1 99 ? 17.008 4.059 -17.672 1.00 95.62 99 VAL A O 1
ATOM 833 N N . GLY A 1 100 ? 16.158 3.768 -19.721 1.00 94.94 100 GLY A N 1
ATOM 834 C CA . GLY A 1 100 ? 15.913 5.192 -19.961 1.00 94.94 100 GLY A CA 1
ATOM 835 C C . GLY A 1 100 ? 14.551 5.649 -19.431 1.00 94.94 100 GLY A C 1
ATOM 836 O O . GLY A 1 100 ? 13.627 4.847 -19.290 1.00 94.94 100 GLY A O 1
ATOM 837 N N . ARG A 1 101 ? 14.381 6.962 -19.232 1.00 96.31 101 ARG A N 1
ATOM 838 C CA . ARG A 1 101 ? 13.108 7.565 -18.775 1.00 96.31 101 ARG A CA 1
ATOM 839 C C . ARG A 1 101 ? 11.911 7.246 -19.670 1.00 96.31 101 ARG A C 1
ATOM 841 O O . ARG A 1 101 ? 10.789 7.164 -19.190 1.00 96.31 101 ARG A O 1
ATOM 848 N N . VAL A 1 102 ? 12.156 7.004 -20.957 1.00 95.75 102 VAL A N 1
ATOM 849 C CA . VAL A 1 102 ? 11.133 6.603 -21.938 1.00 95.75 102 VAL A CA 1
ATOM 850 C C . VAL A 1 102 ? 10.440 5.279 -21.595 1.00 95.75 102 VAL A C 1
ATOM 852 O O . VAL A 1 102 ? 9.334 5.039 -22.065 1.00 95.75 102 VAL A O 1
ATOM 855 N N . ALA A 1 103 ? 11.047 4.438 -20.750 1.00 95.44 103 ALA A N 1
ATOM 856 C CA . ALA A 1 103 ? 10.420 3.214 -20.255 1.00 95.44 103 ALA A CA 1
ATOM 857 C C . ALA A 1 103 ? 9.344 3.469 -19.182 1.00 95.44 103 ALA A C 1
ATOM 859 O O . ALA A 1 103 ? 8.646 2.536 -18.792 1.00 95.44 103 ALA A O 1
ATOM 860 N N . PHE A 1 104 ? 9.199 4.713 -18.715 1.00 97.06 104 PHE A N 1
ATOM 861 C CA . PHE A 1 104 ? 8.255 5.126 -17.680 1.00 97.06 104 PHE A CA 1
ATOM 862 C C . PHE A 1 104 ? 7.262 6.155 -18.253 1.00 97.06 104 PHE A C 1
ATOM 864 O O . PHE A 1 104 ? 7.503 7.363 -18.178 1.00 97.06 104 PHE A O 1
ATOM 871 N N . PRO A 1 105 ? 6.135 5.712 -18.848 1.00 95.56 105 PRO A N 1
ATOM 872 C CA . PRO A 1 105 ? 5.189 6.605 -19.517 1.00 95.56 105 PRO A CA 1
ATOM 873 C C . PRO A 1 105 ? 4.636 7.683 -18.581 1.00 95.56 105 PRO A C 1
ATOM 875 O O . PRO A 1 105 ? 4.055 7.361 -17.549 1.00 95.56 105 PRO A O 1
ATOM 878 N N . GLY A 1 106 ? 4.794 8.958 -18.945 1.00 93.94 106 GLY A N 1
ATOM 879 C CA . GLY A 1 106 ? 4.386 10.104 -18.119 1.00 93.94 106 GLY A CA 1
ATOM 880 C C . GLY A 1 106 ? 5.478 10.644 -17.186 1.00 93.94 106 GLY A C 1
ATOM 881 O O . GLY A 1 106 ? 5.245 11.622 -16.476 1.00 93.94 106 GLY A O 1
ATOM 882 N N . MET A 1 107 ? 6.676 10.051 -17.187 1.00 97.12 107 MET A N 1
ATOM 883 C CA . MET A 1 107 ? 7.836 10.615 -16.501 1.00 97.12 107 MET A CA 1
ATOM 884 C C . MET A 1 107 ? 8.376 11.843 -17.243 1.00 97.12 107 MET A C 1
ATOM 886 O O . MET A 1 107 ? 8.468 11.866 -18.470 1.00 97.12 107 MET A O 1
ATOM 890 N N . GLN A 1 108 ? 8.784 12.862 -16.486 1.00 94.12 108 GLN A N 1
ATOM 891 C CA . GLN A 1 108 ? 9.436 14.046 -17.042 1.00 94.12 108 GLN A CA 1
ATOM 892 C C . GLN A 1 108 ? 10.813 13.698 -17.622 1.00 94.12 108 GLN A C 1
ATOM 894 O O . GLN A 1 108 ? 11.639 13.056 -16.971 1.00 94.12 108 GLN A O 1
ATOM 899 N N . LEU A 1 109 ? 11.090 14.163 -18.842 1.00 92.94 109 LEU A N 1
ATOM 900 C CA . LEU A 1 109 ? 12.350 13.881 -19.543 1.00 92.94 109 LEU A CA 1
ATOM 901 C C . LEU A 1 109 ? 13.511 14.800 -19.125 1.00 92.94 109 LEU A C 1
ATOM 903 O O . LEU A 1 109 ? 14.661 14.496 -19.426 1.00 92.94 109 LEU A O 1
ATOM 907 N N . HIS A 1 110 ? 13.225 15.888 -18.408 1.00 90.94 110 HIS A N 1
ATOM 908 C CA . HIS A 1 110 ? 14.208 16.871 -17.942 1.00 90.94 110 HIS A CA 1
ATOM 909 C C . HIS A 1 110 ? 14.329 16.867 -16.406 1.00 90.94 110 HIS A C 1
ATOM 911 O O . HIS A 1 110 ? 13.544 16.208 -15.724 1.00 90.94 110 HIS A O 1
ATOM 917 N N . GLY A 1 111 ? 15.320 17.573 -15.855 1.00 92.69 111 GLY A N 1
ATOM 918 C CA . GLY A 1 111 ? 15.581 17.631 -14.407 1.00 92.69 111 GLY A CA 1
ATOM 919 C C . GLY A 1 111 ? 16.373 16.433 -13.877 1.00 92.69 111 GLY A C 1
ATOM 920 O O . GLY A 1 111 ? 16.830 15.588 -14.651 1.00 92.69 111 GLY A O 1
ATOM 921 N N . THR A 1 112 ? 16.553 16.342 -12.559 1.00 96.12 112 THR A N 1
ATOM 922 C CA . THR A 1 112 ? 17.295 15.227 -11.946 1.00 96.12 112 THR A CA 1
ATOM 923 C C . THR A 1 112 ? 16.469 13.935 -11.940 1.00 96.12 112 THR A C 1
ATOM 925 O O . THR A 1 112 ? 15.238 13.964 -11.975 1.00 96.12 112 THR A O 1
ATOM 928 N N . ASN A 1 113 ? 17.130 12.772 -11.880 1.00 95.75 113 ASN A N 1
ATOM 929 C CA . ASN A 1 113 ? 16.426 11.486 -11.774 1.00 95.75 113 ASN A CA 1
ATOM 930 C C . ASN A 1 113 ? 15.586 11.402 -10.494 1.00 95.75 113 ASN A C 1
ATOM 932 O O . ASN A 1 113 ? 14.484 10.856 -10.519 1.00 95.75 113 ASN A O 1
ATOM 936 N N . ALA A 1 114 ? 16.073 11.982 -9.394 1.00 93.62 114 ALA A N 1
ATOM 937 C CA . ALA A 1 114 ? 15.362 12.013 -8.123 1.00 93.62 114 ALA A CA 1
ATOM 938 C C . ALA A 1 114 ? 14.037 12.792 -8.217 1.00 93.62 114 ALA A C 1
ATOM 940 O O . ALA A 1 114 ? 13.004 12.273 -7.795 1.00 93.62 114 ALA A O 1
ATOM 941 N N . GLU A 1 115 ? 14.052 13.994 -8.803 1.00 94.19 115 GLU A N 1
ATOM 942 C CA . GLU A 1 115 ? 12.852 14.827 -8.991 1.00 94.19 115 GLU A CA 1
ATOM 943 C C . GLU A 1 115 ? 11.856 14.175 -9.950 1.00 94.19 115 GLU A C 1
ATOM 945 O O . GLU A 1 115 ? 10.673 14.043 -9.627 1.00 94.19 115 GLU A O 1
ATOM 950 N N . ALA A 1 116 ? 12.339 13.714 -11.110 1.00 95.31 116 ALA A N 1
ATOM 951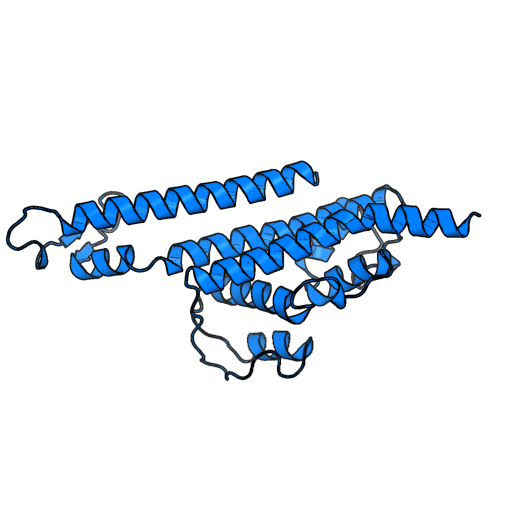 C CA . ALA A 1 116 ? 11.494 13.074 -12.112 1.00 95.31 116 ALA A CA 1
ATOM 952 C C . ALA A 1 116 ? 10.804 11.828 -11.542 1.00 95.31 116 ALA A C 1
ATOM 954 O O . ALA A 1 116 ? 9.623 11.598 -11.802 1.00 95.31 116 ALA A O 1
ATOM 955 N N . THR A 1 117 ? 11.522 11.051 -10.727 1.00 96.12 117 THR A N 1
ATOM 956 C CA . THR A 1 117 ? 10.990 9.834 -10.116 1.00 96.12 117 THR A CA 1
ATOM 957 C C . THR A 1 117 ? 10.009 10.122 -8.979 1.00 96.12 117 THR A C 1
ATOM 959 O O . THR A 1 117 ? 8.972 9.464 -8.908 1.00 96.12 117 THR A O 1
ATOM 962 N N . ASP A 1 118 ? 10.286 11.098 -8.105 1.00 94.88 118 ASP A N 1
ATOM 963 C CA . ASP A 1 118 ? 9.340 11.497 -7.050 1.00 94.88 118 ASP A CA 1
ATOM 964 C C . ASP A 1 118 ? 8.020 11.998 -7.653 1.00 94.88 118 ASP A C 1
ATOM 966 O O . ASP A 1 118 ? 6.946 11.522 -7.277 1.00 94.88 118 ASP A O 1
ATOM 970 N N . HIS A 1 119 ? 8.093 12.870 -8.663 1.00 94.62 119 HIS A N 1
ATOM 971 C CA . HIS A 1 119 ? 6.908 13.338 -9.376 1.00 94.62 119 HIS A CA 1
ATOM 972 C C . HIS A 1 119 ? 6.163 12.182 -10.057 1.00 94.62 119 HIS A C 1
ATOM 974 O O . HIS A 1 119 ? 4.940 12.083 -9.949 1.00 94.62 119 HIS A O 1
ATOM 980 N N . TYR A 1 120 ? 6.893 11.293 -10.737 1.00 97.06 120 TYR A N 1
ATOM 981 C CA . TYR A 1 120 ? 6.319 10.153 -11.447 1.00 97.06 120 TYR A CA 1
ATOM 982 C C . TYR A 1 120 ? 5.517 9.239 -10.516 1.00 97.06 120 TYR A C 1
ATOM 984 O O . TYR A 1 120 ? 4.333 9.017 -10.757 1.00 97.06 120 TYR A O 1
ATOM 992 N N . ILE A 1 121 ? 6.119 8.773 -9.420 1.00 97.06 121 ILE A N 1
ATOM 993 C CA . ILE A 1 121 ? 5.469 7.842 -8.488 1.00 97.06 121 ILE A CA 1
ATOM 994 C C . ILE A 1 121 ? 4.247 8.462 -7.801 1.00 97.06 121 ILE A C 1
ATOM 996 O O . ILE A 1 121 ? 3.268 7.764 -7.553 1.00 97.06 121 ILE A O 1
ATOM 1000 N N . ARG A 1 122 ? 4.274 9.769 -7.511 1.00 93.94 122 ARG A N 1
ATOM 1001 C CA . ARG A 1 122 ? 3.153 10.468 -6.860 1.00 93.94 122 ARG A CA 1
ATOM 1002 C C . ARG A 1 122 ? 1.982 10.763 -7.793 1.00 93.94 122 ARG A C 1
ATOM 1004 O O . ARG A 1 122 ? 0.861 10.924 -7.318 1.00 93.94 122 ARG A O 1
ATOM 1011 N N . LYS A 1 123 ? 2.238 10.936 -9.092 1.00 94.88 123 LYS A N 1
ATOM 1012 C CA . LYS A 1 123 ? 1.222 11.354 -10.074 1.00 94.88 123 LYS A CA 1
ATOM 1013 C C . LYS A 1 123 ? 0.659 10.201 -10.883 1.00 94.88 123 LYS A C 1
ATOM 1015 O O . LYS A 1 123 ? -0.491 10.266 -11.306 1.00 94.88 123 LYS A O 1
ATOM 1020 N N . VAL A 1 124 ? 1.473 9.186 -11.132 1.00 96.88 124 VAL A N 1
ATOM 1021 C CA . VAL A 1 124 ? 1.088 8.031 -11.932 1.00 96.88 124 VAL A CA 1
ATOM 1022 C C . VAL A 1 124 ? 0.568 6.944 -11.006 1.00 96.88 124 VAL A C 1
ATOM 1024 O O . VAL A 1 124 ? 1.117 6.695 -9.937 1.00 96.88 124 VAL A O 1
ATOM 1027 N N . ASN A 1 125 ? -0.515 6.289 -11.409 1.00 96.69 125 ASN A N 1
ATOM 1028 C CA . ASN A 1 125 ? -1.106 5.236 -10.600 1.00 96.69 125 ASN A CA 1
ATOM 1029 C C . ASN A 1 125 ? -0.196 3.995 -10.522 1.00 96.69 125 ASN A C 1
ATOM 1031 O O . ASN A 1 125 ? 0.549 3.694 -11.459 1.00 96.69 125 ASN A O 1
ATOM 1035 N N . ILE A 1 126 ? -0.324 3.230 -9.432 1.00 97.69 126 ILE A N 1
ATOM 1036 C CA . ILE A 1 126 ? 0.470 2.017 -9.172 1.00 97.69 126 ILE A CA 1
ATOM 1037 C C . ILE A 1 126 ? 0.360 0.965 -10.269 1.00 97.69 126 ILE A C 1
ATOM 1039 O O . 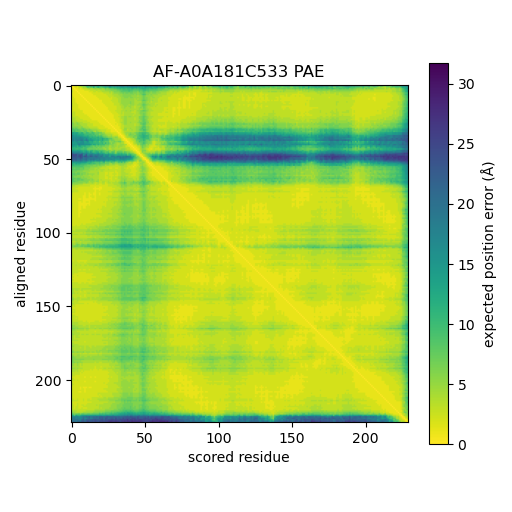ILE A 1 126 ? 1.348 0.320 -10.607 1.00 97.69 126 ILE A O 1
ATOM 1043 N N . GLU A 1 127 ? -0.813 0.829 -10.878 1.00 96.94 127 GLU A N 1
ATOM 1044 C CA . GLU A 1 127 ? -1.029 -0.066 -12.004 1.00 96.94 127 GLU A CA 1
ATOM 1045 C C . GLU A 1 127 ? -0.147 0.289 -13.208 1.00 96.94 127 GLU A C 1
ATOM 1047 O O . GLU A 1 127 ? 0.329 -0.612 -13.895 1.00 96.94 127 GLU A O 1
ATOM 1052 N N . ALA A 1 128 ? 0.125 1.574 -13.439 1.00 97.44 128 ALA A N 1
ATOM 1053 C CA . ALA A 1 128 ? 0.918 2.043 -14.566 1.00 97.44 128 ALA A CA 1
ATOM 1054 C C . ALA A 1 128 ? 2.422 1.996 -14.263 1.00 97.44 128 ALA A C 1
ATOM 1056 O O . ALA A 1 128 ? 3.172 1.364 -15.011 1.00 97.44 128 ALA A O 1
ATOM 1057 N N . TRP A 1 129 ? 2.879 2.585 -13.149 1.00 98.12 129 TRP A N 1
ATOM 1058 C CA . TRP A 1 129 ? 4.311 2.543 -12.820 1.00 98.12 129 TRP A CA 1
ATOM 1059 C C . TRP A 1 129 ? 4.783 1.148 -12.399 1.00 98.12 129 TRP A C 1
ATOM 1061 O O . TRP A 1 129 ? 5.914 0.764 -12.698 1.00 98.12 129 TRP A O 1
ATOM 1071 N N . GLY A 1 130 ? 3.919 0.353 -11.762 1.00 98.00 130 GLY A N 1
ATOM 1072 C CA . GLY A 1 130 ? 4.200 -1.044 -11.441 1.00 98.00 130 GLY A CA 1
ATOM 1073 C C . GLY A 1 130 ? 4.385 -1.876 -12.707 1.00 98.00 130 GLY A C 1
ATOM 1074 O O . GLY A 1 130 ? 5.364 -2.610 -12.813 1.00 98.00 130 GLY A O 1
ATOM 1075 N N . SER A 1 131 ? 3.521 -1.682 -13.712 1.00 98.25 131 SER A N 1
ATOM 1076 C CA . SER A 1 131 ? 3.680 -2.327 -15.022 1.00 98.25 131 SER A CA 1
ATOM 1077 C C . SER A 1 131 ? 4.987 -1.921 -15.698 1.00 98.25 131 SER A C 1
ATOM 1079 O O . SER A 1 131 ? 5.688 -2.783 -16.214 1.00 98.25 131 SER A O 1
ATOM 1081 N N . ALA A 1 132 ? 5.364 -0.639 -15.655 1.00 98.19 132 ALA A N 1
ATOM 1082 C CA . ALA A 1 132 ? 6.631 -0.171 -16.222 1.00 98.19 132 ALA A CA 1
ATOM 1083 C C . ALA A 1 132 ? 7.851 -0.857 -15.573 1.00 98.19 132 ALA A C 1
ATOM 1085 O O . ALA A 1 132 ? 8.745 -1.329 -16.277 1.00 98.19 132 ALA A O 1
ATOM 1086 N N . LEU A 1 133 ? 7.862 -0.990 -14.241 1.00 98.06 133 LEU A N 1
ATOM 1087 C CA . LEU A 1 133 ? 8.917 -1.705 -13.512 1.00 98.06 133 LEU A CA 1
ATOM 1088 C C . LEU A 1 133 ? 8.981 -3.196 -13.864 1.00 98.06 133 LEU A C 1
ATOM 1090 O O . LEU A 1 133 ? 10.067 -3.730 -14.103 1.00 98.06 133 LEU A O 1
ATOM 1094 N N . LEU A 1 134 ? 7.833 -3.874 -13.894 1.00 98.19 134 LEU A N 1
ATOM 1095 C CA . LEU A 1 134 ? 7.762 -5.295 -14.236 1.00 98.19 134 LEU A CA 1
ATOM 1096 C C . LEU A 1 134 ? 8.192 -5.533 -15.694 1.00 98.19 134 LEU A C 1
ATOM 1098 O O . LEU A 1 134 ? 9.033 -6.397 -15.954 1.00 98.19 134 LEU A O 1
ATOM 1102 N N . ASN A 1 135 ? 7.734 -4.691 -16.622 1.00 97.50 135 ASN A N 1
ATOM 1103 C CA . ASN A 1 135 ? 8.108 -4.742 -18.034 1.00 97.50 135 ASN A CA 1
ATOM 1104 C C . ASN A 1 135 ? 9.610 -4.520 -18.247 1.00 97.50 135 ASN A C 1
ATOM 1106 O O . ASN A 1 135 ? 10.217 -5.230 -19.048 1.00 97.50 135 ASN A O 1
ATOM 1110 N N . ALA A 1 136 ? 10.241 -3.602 -17.504 1.00 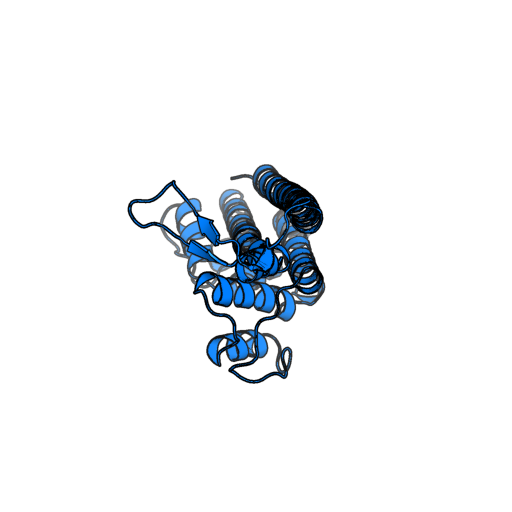96.25 136 ALA A N 1
ATOM 1111 C CA . ALA A 1 136 ? 11.694 -3.423 -17.551 1.00 96.25 136 ALA A CA 1
ATOM 1112 C C . ALA A 1 136 ? 12.436 -4.727 -17.193 1.00 96.25 136 ALA A C 1
ATOM 1114 O O . ALA A 1 136 ? 13.420 -5.094 -17.837 1.00 96.25 136 ALA A O 1
ATOM 1115 N N . ALA A 1 137 ? 11.921 -5.481 -16.219 1.00 96.44 137 ALA A N 1
ATOM 1116 C CA . ALA A 1 137 ? 12.431 -6.801 -15.849 1.00 96.44 137 ALA A CA 1
ATOM 1117 C C . ALA A 1 137 ? 11.942 -7.954 -16.750 1.00 96.44 137 ALA A C 1
ATOM 1119 O O . ALA A 1 137 ? 12.297 -9.103 -16.474 1.00 96.44 137 ALA A O 1
ATOM 1120 N N . LYS A 1 138 ? 11.182 -7.668 -17.818 1.00 96.25 138 LYS A N 1
ATOM 1121 C CA . LYS A 1 138 ? 10.545 -8.649 -18.715 1.00 96.25 138 LYS A CA 1
ATOM 1122 C C . LYS A 1 138 ? 9.663 -9.662 -17.970 1.00 96.25 138 LYS A C 1
ATOM 1124 O O . LYS A 1 138 ? 9.677 -10.851 -18.274 1.00 96.25 138 LYS A O 1
ATOM 1129 N N . VAL A 1 139 ? 8.927 -9.199 -16.965 1.00 96.50 139 VAL A N 1
ATOM 1130 C CA . VAL A 1 139 ? 7.957 -10.003 -16.209 1.00 96.50 139 VAL A CA 1
ATOM 1131 C C . VAL A 1 139 ? 6.592 -9.320 -16.211 1.00 96.50 139 VAL A C 1
ATOM 1133 O O . VAL A 1 139 ? 6.499 -8.115 -16.429 1.00 96.50 139 VAL A O 1
ATOM 1136 N N . THR A 1 140 ? 5.532 -10.087 -15.971 1.00 96.94 140 THR A N 1
ATOM 1137 C CA . THR A 1 140 ? 4.144 -9.605 -15.912 1.00 96.94 140 THR A CA 1
ATOM 1138 C C . THR A 1 140 ? 3.634 -9.592 -14.473 1.00 96.94 140 THR A C 1
ATOM 1140 O O . THR A 1 140 ? 4.316 -10.044 -13.554 1.00 96.94 140 THR A O 1
ATOM 1143 N N . TRP A 1 141 ? 2.417 -9.094 -14.251 1.00 97.81 141 TRP A N 1
ATOM 1144 C CA . TRP A 1 141 ? 1.769 -9.135 -12.937 1.00 97.81 141 TRP A CA 1
ATOM 1145 C C . TRP A 1 141 ? 1.495 -10.553 -12.419 1.00 97.81 141 TRP A C 1
ATOM 1147 O O . TRP A 1 141 ? 1.272 -10.703 -11.223 1.00 97.81 141 TRP A O 1
ATOM 1157 N N . ASP A 1 142 ? 1.577 -11.586 -13.262 1.00 96.94 142 ASP A N 1
ATOM 1158 C CA . ASP A 1 142 ? 1.302 -12.982 -12.885 1.00 96.94 142 ASP A CA 1
ATOM 1159 C C . ASP A 1 142 ? 2.282 -13.525 -11.837 1.00 96.94 142 ASP A C 1
ATOM 1161 O O . ASP A 1 142 ? 1.968 -14.457 -11.101 1.00 96.94 142 ASP A O 1
ATOM 1165 N N . ILE A 1 143 ? 3.471 -12.921 -11.724 1.00 96.56 143 ILE A N 1
ATOM 1166 C CA . ILE A 1 143 ? 4.434 -13.283 -10.676 1.00 96.56 143 ILE A CA 1
ATOM 1167 C C . ILE A 1 143 ? 4.060 -12.701 -9.307 1.00 96.56 143 ILE A C 1
ATOM 1169 O O . ILE A 1 143 ? 4.658 -13.082 -8.300 1.00 96.56 143 ILE A O 1
ATOM 1173 N N . VAL A 1 144 ? 3.130 -11.742 -9.265 1.00 96.81 144 VAL A N 1
ATOM 1174 C CA . VAL A 1 144 ? 2.632 -11.116 -8.040 1.00 96.81 144 VAL A CA 1
ATOM 1175 C C . VAL A 1 144 ? 1.458 -11.949 -7.533 1.00 96.81 144 VAL A C 1
ATOM 1177 O O . VAL A 1 144 ? 0.457 -12.060 -8.235 1.00 96.81 144 VAL A O 1
ATOM 1180 N N . PRO A 1 145 ? 1.521 -12.524 -6.319 1.00 95.38 145 PRO A N 1
ATOM 1181 C CA . PRO A 1 145 ? 0.373 -13.216 -5.742 1.00 95.38 145 PRO A CA 1
ATOM 1182 C C . PRO A 1 145 ? -0.863 -12.305 -5.702 1.00 95.38 145 PRO A C 1
ATOM 1184 O O . PRO A 1 145 ? -0.792 -11.200 -5.168 1.00 95.38 145 PRO A O 1
ATOM 1187 N N . GLY A 1 146 ? -1.975 -12.761 -6.287 1.00 94.62 146 GLY A N 1
ATOM 1188 C CA . GLY A 1 146 ? -3.205 -11.968 -6.456 1.00 94.62 146 GLY A CA 1
ATOM 1189 C C . GLY A 1 146 ? -3.197 -10.997 -7.650 1.00 94.62 146 GLY A C 1
ATOM 1190 O O . GLY A 1 146 ? -4.210 -10.359 -7.935 1.00 94.62 146 GLY A O 1
ATOM 1191 N N . GLY A 1 147 ? -2.079 -10.900 -8.370 1.00 97.31 147 GLY A N 1
ATOM 1192 C CA . GLY A 1 147 ? -1.927 -10.106 -9.583 1.00 97.31 147 GLY A CA 1
ATOM 1193 C C . GLY A 1 147 ? -2.071 -8.597 -9.374 1.00 97.31 147 GLY A C 1
ATOM 1194 O O . GLY A 1 147 ? -1.968 -8.063 -8.266 1.00 97.31 147 GLY A O 1
ATOM 1195 N N . GLN A 1 148 ? -2.319 -7.894 -10.480 1.00 98.12 148 GLN A N 1
ATOM 1196 C CA . GLN A 1 148 ? -2.507 -6.441 -10.497 1.00 98.12 148 GLN A CA 1
ATOM 1197 C C . GLN A 1 148 ? -3.727 -6.008 -9.675 1.00 98.12 148 GLN A C 1
ATOM 1199 O O . GLN A 1 148 ? -3.649 -5.031 -8.930 1.00 98.12 148 GLN A O 1
ATOM 1204 N N . GLY A 1 149 ? -4.832 -6.758 -9.776 1.00 98.00 149 GLY A N 1
ATOM 1205 C CA . GLY A 1 149 ? -6.085 -6.465 -9.078 1.00 98.00 149 GLY A CA 1
ATOM 1206 C C . GLY A 1 149 ? -5.907 -6.369 -7.564 1.00 98.00 149 GLY A C 1
ATOM 1207 O O . GLY A 1 149 ? -6.348 -5.390 -6.965 1.00 98.00 149 GLY A O 1
ATOM 1208 N N . ALA A 1 150 ? -5.173 -7.304 -6.952 1.00 98.19 150 ALA A N 1
ATOM 1209 C CA . ALA A 1 150 ? -4.945 -7.303 -5.507 1.00 98.19 150 ALA A CA 1
ATOM 1210 C C . ALA A 1 150 ? -4.143 -6.083 -5.026 1.00 98.19 150 ALA A C 1
ATOM 1212 O O . ALA A 1 150 ? -4.488 -5.461 -4.018 1.00 98.19 150 ALA A O 1
ATOM 1213 N N . VAL A 1 151 ? -3.093 -5.696 -5.759 1.00 98.50 151 VAL A N 1
ATOM 1214 C CA . VAL A 1 151 ? -2.280 -4.517 -5.417 1.00 98.50 151 VAL A CA 1
ATOM 1215 C C . VAL A 1 151 ? -3.093 -3.233 -5.579 1.00 98.50 151 VAL A C 1
ATOM 1217 O O . VAL A 1 151 ? -3.081 -2.377 -4.693 1.00 98.50 151 VAL A O 1
ATOM 1220 N N . VAL A 1 152 ? -3.841 -3.106 -6.678 1.00 98.50 152 VAL A N 1
ATOM 1221 C CA . VAL A 1 152 ? -4.707 -1.943 -6.923 1.00 98.50 152 VAL A CA 1
ATOM 1222 C C . VAL A 1 152 ? -5.811 -1.852 -5.874 1.00 98.50 152 VAL A C 1
ATOM 1224 O O . VAL A 1 152 ? -6.076 -0.760 -5.371 1.00 98.50 152 VAL A O 1
ATOM 1227 N N . HIS A 1 153 ? -6.408 -2.977 -5.474 1.00 98.44 153 HIS A N 1
ATOM 1228 C CA . HIS A 1 153 ? -7.422 -3.014 -4.420 1.00 98.44 153 HIS A CA 1
ATOM 1229 C C . HIS A 1 153 ? -6.869 -2.509 -3.085 1.00 98.44 153 HIS A C 1
ATOM 1231 O O . HIS A 1 153 ? -7.501 -1.655 -2.464 1.00 98.44 153 HIS A O 1
ATOM 1237 N N . ALA A 1 154 ? -5.662 -2.926 -2.691 1.00 98.44 154 ALA A N 1
ATOM 1238 C CA . ALA A 1 154 ? -5.008 -2.419 -1.482 1.00 98.44 154 ALA A CA 1
ATOM 1239 C C . ALA A 1 154 ? -4.791 -0.891 -1.525 1.00 98.44 154 ALA A C 1
ATOM 1241 O O . ALA A 1 154 ? -5.066 -0.192 -0.547 1.00 98.44 154 ALA A O 1
ATOM 1242 N N . VAL A 1 155 ? -4.360 -0.343 -2.670 1.00 98.19 155 VAL A N 1
ATOM 1243 C CA . VAL A 1 155 ? -4.187 1.113 -2.844 1.00 98.19 155 VAL A CA 1
ATOM 1244 C C . VAL A 1 155 ? -5.525 1.855 -2.839 1.00 98.19 155 VAL A C 1
ATOM 1246 O O . VAL A 1 155 ? -5.630 2.945 -2.278 1.00 98.19 155 VAL A O 1
ATOM 1249 N N . VAL A 1 156 ? -6.571 1.272 -3.420 1.00 98.31 156 VAL A N 1
ATOM 1250 C CA . VAL A 1 156 ? -7.922 1.844 -3.370 1.00 98.31 156 VAL A CA 1
ATOM 1251 C C . VAL A 1 156 ? -8.455 1.866 -1.939 1.00 98.31 156 VAL A C 1
ATOM 1253 O O . VAL A 1 156 ? -8.992 2.889 -1.519 1.00 98.31 156 VAL A O 1
ATOM 1256 N N . VAL A 1 157 ? -8.239 0.802 -1.161 1.00 98.31 157 VAL A N 1
ATOM 1257 C CA . VAL A 1 157 ? -8.561 0.775 0.275 1.00 98.31 157 VAL A CA 1
ATOM 1258 C C . VAL A 1 157 ? -7.811 1.876 1.019 1.00 98.31 157 VAL A C 1
ATOM 1260 O O . VAL A 1 157 ? -8.435 2.631 1.764 1.00 98.31 157 VAL A O 1
ATOM 1263 N N . ARG A 1 158 ? -6.509 2.052 0.758 1.00 97.50 158 ARG A N 1
ATOM 1264 C CA . ARG A 1 158 ? -5.744 3.180 1.310 1.00 97.50 158 ARG A CA 1
ATOM 1265 C C . ARG A 1 158 ? -6.381 4.526 0.970 1.00 97.50 158 ARG A C 1
ATOM 1267 O O . ARG A 1 158 ? -6.419 5.394 1.835 1.00 97.50 158 ARG A O 1
ATOM 1274 N N . ASN A 1 159 ? -6.848 4.727 -0.261 1.00 97.38 159 ASN A N 1
ATOM 1275 C CA . ASN A 1 159 ? -7.434 6.004 -0.676 1.00 97.38 159 ASN A CA 1
ATOM 1276 C C . ASN A 1 159 ? -8.772 6.266 0.021 1.00 97.38 159 ASN A C 1
ATOM 1278 O O . ASN A 1 159 ? -8.989 7.371 0.507 1.00 97.38 159 ASN A O 1
ATOM 1282 N N . ILE A 1 160 ? -9.640 5.254 0.115 1.00 97.69 160 ILE A N 1
ATOM 1283 C CA . ILE A 1 160 ? -10.910 5.345 0.852 1.00 97.69 160 ILE A CA 1
ATOM 1284 C C . ILE A 1 160 ? -10.633 5.778 2.296 1.00 97.69 160 ILE A C 1
ATOM 1286 O O . ILE A 1 160 ? -11.183 6.775 2.760 1.00 97.69 160 ILE A O 1
ATOM 1290 N N . VAL A 1 161 ? -9.707 5.087 2.964 1.00 97.00 161 VAL A N 1
ATOM 1291 C CA . VAL A 1 161 ? -9.324 5.388 4.347 1.00 97.00 161 VAL A CA 1
ATOM 1292 C C . VAL A 1 161 ? -8.672 6.764 4.481 1.00 97.00 161 VAL A C 1
ATOM 1294 O O . VAL A 1 161 ? -9.017 7.520 5.383 1.00 97.00 161 VAL A O 1
ATOM 1297 N N . GLY A 1 162 ? -7.759 7.120 3.576 1.00 95.75 162 GLY A N 1
ATOM 1298 C CA . GLY A 1 162 ? -7.063 8.408 3.586 1.00 95.75 162 GLY A CA 1
ATOM 1299 C C . GLY A 1 162 ? -7.991 9.609 3.388 1.00 95.75 162 GLY A C 1
ATOM 1300 O O . GLY A 1 162 ? -7.667 10.705 3.834 1.00 95.75 162 GLY A O 1
ATOM 1301 N N . HIS A 1 163 ? -9.154 9.404 2.768 1.00 95.56 163 HIS A N 1
ATOM 1302 C CA . HIS A 1 163 ? -10.208 10.412 2.645 1.00 95.56 163 HIS A CA 1
ATOM 1303 C C . HIS A 1 163 ? -11.240 10.370 3.784 1.00 95.56 163 HIS A C 1
ATOM 1305 O O . HIS A 1 163 ? -12.217 11.112 3.741 1.00 95.56 163 HIS A O 1
ATOM 1311 N N . GLY A 1 164 ? -11.052 9.514 4.793 1.00 93.88 164 GLY A N 1
ATOM 1312 C CA . GLY A 1 164 ? -11.990 9.353 5.907 1.00 93.88 164 GLY A CA 1
ATOM 1313 C C . GLY A 1 164 ? -13.297 8.648 5.529 1.00 93.88 164 GLY A C 1
ATOM 1314 O O . GLY A 1 164 ? -14.241 8.645 6.316 1.00 93.88 164 GLY A O 1
ATOM 1315 N N . ALA A 1 165 ? -13.373 8.046 4.340 1.00 95.19 165 ALA A N 1
ATOM 1316 C CA . ALA A 1 165 ? -14.545 7.305 3.899 1.00 95.19 165 ALA A CA 1
ATOM 1317 C C . ALA A 1 165 ? -14.559 5.881 4.482 1.00 95.19 165 ALA A C 1
ATOM 1319 O O . ALA A 1 165 ? -13.528 5.307 4.838 1.00 95.19 165 ALA A O 1
ATOM 1320 N N . ASN A 1 166 ? -15.752 5.290 4.560 1.00 95.06 166 ASN A N 1
ATOM 1321 C CA . ASN A 1 166 ? -15.985 3.944 5.094 1.00 95.06 166 ASN A CA 1
ATOM 1322 C C . ASN A 1 166 ? -16.687 3.011 4.095 1.00 95.06 166 ASN A C 1
ATOM 1324 O O . ASN A 1 166 ? -17.156 1.943 4.482 1.00 95.06 166 ASN A O 1
ATOM 1328 N N . SER A 1 167 ? -16.7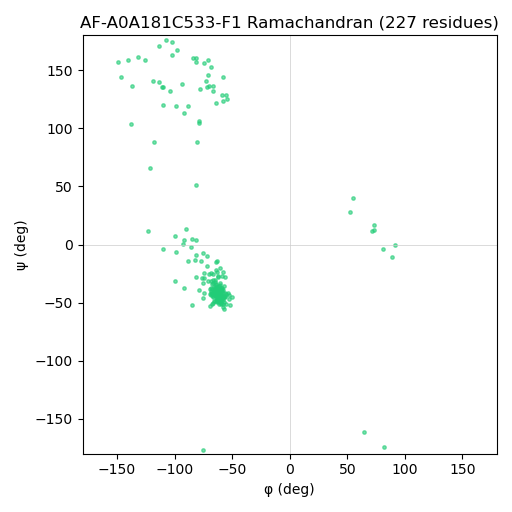98 3.411 2.830 1.00 97.38 167 SER A N 1
ATOM 1329 C CA . SER A 1 167 ? -17.480 2.648 1.788 1.00 97.38 167 SER A CA 1
ATOM 1330 C C . SER A 1 167 ? -16.853 2.886 0.419 1.00 97.38 167 SER A C 1
ATOM 1332 O O . SER A 1 167 ? -16.178 3.891 0.178 1.00 97.38 167 SER A O 1
ATOM 1334 N N . TYR A 1 168 ? -17.062 1.932 -0.483 1.00 98.19 168 TYR A N 1
ATOM 1335 C CA . TYR A 1 168 ? -16.607 2.021 -1.864 1.00 98.19 168 TYR A CA 1
ATOM 1336 C C . TYR A 1 168 ? -17.535 2.927 -2.676 1.00 98.19 168 TYR A C 1
ATOM 1338 O O . TYR A 1 168 ? -18.753 2.783 -2.629 1.00 98.19 168 TYR A O 1
ATOM 1346 N N . ASN A 1 169 ? -16.970 3.834 -3.472 1.00 97.81 169 ASN A N 1
ATOM 1347 C CA . ASN A 1 169 ? -17.714 4.607 -4.468 1.00 97.81 169 ASN A CA 1
ATOM 1348 C C . ASN A 1 169 ? -17.489 4.045 -5.885 1.00 97.81 169 ASN A C 1
ATOM 1350 O O . ASN A 1 169 ? -16.660 3.155 -6.094 1.00 97.81 169 ASN A O 1
ATOM 1354 N N . ASN A 1 170 ? -18.204 4.589 -6.875 1.00 98.12 170 ASN A N 1
ATOM 1355 C CA . ASN A 1 170 ? -18.059 4.164 -8.273 1.00 98.12 170 ASN A CA 1
ATOM 1356 C C . ASN A 1 170 ? -16.624 4.336 -8.789 1.00 98.12 170 ASN A C 1
ATOM 1358 O O . ASN A 1 170 ? -16.127 3.471 -9.497 1.00 98.12 170 ASN A O 1
ATOM 1362 N N . THR A 1 171 ? -15.922 5.403 -8.397 1.00 97.44 171 THR A N 1
ATOM 1363 C CA . THR A 1 171 ? -14.525 5.630 -8.800 1.00 97.44 171 THR A CA 1
ATOM 1364 C C . THR A 1 171 ? -13.599 4.517 -8.307 1.00 97.44 171 THR A C 1
ATOM 1366 O O . THR A 1 171 ? -12.770 4.022 -9.067 1.00 97.44 171 THR A O 1
ATOM 1369 N N . ALA A 1 172 ? -13.752 4.093 -7.051 1.00 97.38 172 ALA A N 1
ATOM 1370 C CA . ALA A 1 172 ? -12.988 3.007 -6.451 1.00 97.38 172 ALA A CA 1
ATOM 1371 C C . ALA A 1 172 ? -13.245 1.674 -7.170 1.00 97.38 172 ALA A C 1
ATOM 1373 O O . ALA A 1 172 ? -12.295 0.998 -7.564 1.00 97.38 172 ALA A O 1
ATOM 1374 N N . ILE A 1 173 ? -14.518 1.332 -7.388 1.00 98.12 173 ILE A N 1
ATOM 1375 C CA . ILE A 1 173 ? -14.926 0.095 -8.071 1.00 98.12 173 ILE A CA 1
ATOM 1376 C C . ILE A 1 173 ? -14.426 0.085 -9.516 1.00 98.12 173 ILE A C 1
ATOM 1378 O O . ILE A 1 173 ? -13.793 -0.880 -9.939 1.00 98.12 173 ILE A O 1
ATOM 1382 N N . ASN A 1 174 ? -14.635 1.180 -10.251 1.00 98.00 174 ASN A N 1
ATOM 1383 C CA . ASN A 1 174 ? -14.207 1.305 -11.643 1.00 98.00 174 ASN A CA 1
ATOM 1384 C C . ASN A 1 174 ? -12.688 1.212 -11.782 1.00 98.00 174 ASN A C 1
ATOM 1386 O O . ASN A 1 174 ? -12.206 0.622 -12.742 1.00 98.00 174 ASN A O 1
ATOM 1390 N N . ARG A 1 175 ? -11.916 1.748 -10.828 1.00 97.75 175 ARG A N 1
ATOM 1391 C CA . ARG A 1 175 ? -10.455 1.622 -10.853 1.00 97.75 175 ARG A CA 1
ATOM 1392 C C . ARG A 1 175 ? -9.997 0.175 -10.667 1.00 97.75 175 ARG A C 1
ATOM 1394 O O . ARG A 1 175 ? -9.103 -0.265 -11.381 1.00 97.75 175 ARG A O 1
ATOM 1401 N N . ILE A 1 176 ? -10.603 -0.563 -9.734 1.00 97.81 176 ILE A N 1
ATOM 1402 C CA . ILE A 1 176 ? -10.257 -1.973 -9.494 1.00 97.81 176 ILE A CA 1
ATOM 1403 C C . ILE A 1 176 ? -10.676 -2.834 -10.693 1.00 97.81 176 ILE A C 1
ATOM 1405 O O . ILE A 1 176 ? -9.860 -3.556 -11.262 1.00 97.81 176 ILE A O 1
ATOM 1409 N N . ASN A 1 177 ? -11.929 -2.711 -11.130 1.00 97.94 177 ASN A N 1
ATOM 1410 C CA . ASN A 1 177 ? -12.451 -3.506 -12.241 1.00 97.94 177 ASN A CA 1
ATOM 1411 C C . ASN A 1 177 ? -11.888 -3.078 -13.606 1.00 97.94 177 ASN A C 1
ATOM 1413 O O . ASN A 1 177 ? -11.931 -3.855 -14.555 1.00 97.94 177 ASN A O 1
ATOM 1417 N N . GLY A 1 178 ? -11.326 -1.871 -13.704 1.00 97.25 178 GLY A N 1
ATOM 1418 C CA . GLY A 1 178 ? -10.625 -1.390 -14.890 1.00 97.25 178 GLY A CA 1
ATOM 1419 C C . GLY A 1 178 ? -9.285 -2.088 -15.134 1.00 97.25 178 GLY A C 1
ATOM 1420 O O . GLY A 1 178 ? -8.854 -2.150 -16.281 1.00 97.25 178 GLY A O 1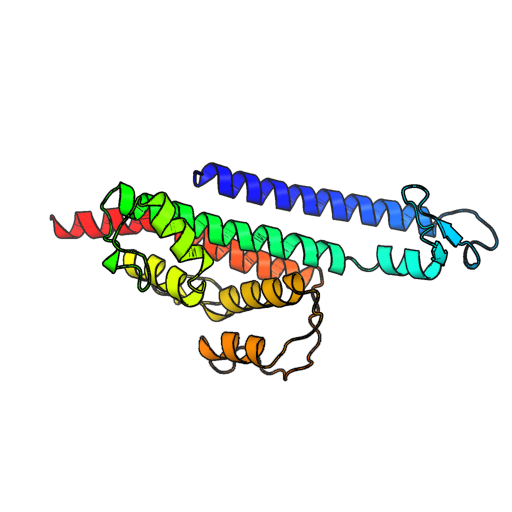
ATOM 1421 N N . VAL A 1 179 ? -8.640 -2.635 -14.092 1.00 96.88 179 VAL A N 1
ATOM 1422 C CA . VAL A 1 179 ? -7.426 -3.458 -14.259 1.00 96.88 179 VAL A CA 1
ATOM 1423 C C . VAL A 1 179 ? -7.741 -4.943 -14.395 1.00 96.88 179 VAL A C 1
ATOM 1425 O O . VAL A 1 179 ? -7.088 -5.635 -15.169 1.00 96.88 179 VAL A O 1
ATOM 1428 N N . VAL A 1 180 ? -8.743 -5.441 -13.666 1.00 96.31 180 VAL A N 1
ATOM 1429 C CA . VAL A 1 180 ? -9.189 -6.836 -13.741 1.00 96.31 180 VAL A CA 1
ATOM 1430 C C . VAL A 1 180 ? -10.720 -6.857 -13.733 1.00 96.31 180 VAL A C 1
ATOM 1432 O O . VAL A 1 180 ? -11.320 -6.660 -12.673 1.00 96.31 180 VAL A O 1
ATOM 1435 N N . PRO A 1 181 ? -11.377 -7.079 -14.888 1.00 96.94 181 PRO A N 1
ATOM 1436 C CA . PRO A 1 181 ? -12.834 -7.094 -14.970 1.00 96.94 181 PRO A CA 1
ATOM 1437 C C . PRO A 1 181 ? -13.458 -8.093 -13.992 1.00 96.94 181 PRO A C 1
ATOM 1439 O O . PRO A 1 181 ? -13.074 -9.258 -13.951 1.00 96.94 181 PRO A O 1
ATOM 1442 N N . GLY A 1 182 ? -14.429 -7.629 -13.203 1.00 95.38 182 GLY A N 1
ATOM 1443 C CA . GLY A 1 182 ? -15.145 -8.465 -12.235 1.00 95.38 182 GLY A CA 1
ATOM 1444 C C . GLY A 1 182 ? -14.344 -8.851 -10.988 1.00 95.38 182 GLY A C 1
ATOM 1445 O O . GLY A 1 182 ? -14.801 -9.709 -10.239 1.00 95.38 182 GLY A O 1
ATOM 1446 N N . TYR A 1 183 ? -13.184 -8.230 -10.738 1.00 96.69 183 TYR A N 1
ATOM 1447 C CA . TYR A 1 183 ? -12.386 -8.497 -9.537 1.00 96.69 183 TYR A CA 1
ATOM 1448 C C . TYR A 1 183 ? -13.168 -8.216 -8.248 1.00 96.69 183 TYR A C 1
ATOM 1450 O O . TYR A 1 183 ? -13.084 -8.984 -7.292 1.00 96.69 183 TYR A O 1
ATOM 1458 N N . VAL A 1 184 ? -13.964 -7.142 -8.230 1.00 96.44 184 VAL A N 1
ATOM 1459 C CA . VAL A 1 184 ? -14.990 -6.927 -7.201 1.00 96.44 184 VAL A CA 1
ATOM 1460 C C . VAL A 1 184 ? -16.386 -6.995 -7.804 1.00 96.44 184 VAL A C 1
ATOM 1462 O O . VAL A 1 184 ? -16.642 -6.457 -8.884 1.00 96.44 184 VAL A O 1
ATOM 1465 N N . THR A 1 185 ? -17.300 -7.627 -7.069 1.00 96.50 185 THR A N 1
ATOM 1466 C CA . THR A 1 185 ? -18.699 -7.847 -7.473 1.00 96.50 185 THR A CA 1
ATOM 1467 C C . THR A 1 185 ? -19.702 -7.019 -6.667 1.00 96.50 185 THR A C 1
ATOM 1469 O O . THR A 1 185 ? -20.898 -7.047 -6.949 1.00 96.50 185 THR A O 1
ATOM 1472 N N . PHE A 1 186 ? -19.238 -6.265 -5.668 1.00 96.50 186 PHE A N 1
ATOM 1473 C CA . PHE A 1 186 ? -20.083 -5.376 -4.876 1.00 96.50 186 PHE A CA 1
ATOM 1474 C C . PHE A 1 186 ? -20.345 -4.036 -5.583 1.00 96.50 186 PHE A C 1
ATOM 1476 O O . PHE A 1 186 ? -19.616 -3.623 -6.484 1.00 96.50 186 PHE A O 1
ATOM 1483 N N . SER A 1 187 ? -21.396 -3.342 -5.142 1.00 96.88 187 SER A N 1
ATOM 1484 C CA . SER A 1 187 ? -21.821 -2.039 -5.675 1.00 96.88 187 SER A CA 1
ATOM 1485 C C . SER A 1 187 ? -21.314 -0.863 -4.835 1.00 96.88 187 SER A C 1
ATOM 1487 O O . SER A 1 187 ? -20.844 -1.038 -3.708 1.00 96.88 187 SER A O 1
ATOM 1489 N N . ALA A 1 188 ? -21.425 0.355 -5.373 1.00 97.44 188 ALA A N 1
ATOM 1490 C CA . ALA A 1 188 ? -21.133 1.565 -4.610 1.00 97.44 188 ALA A CA 1
ATOM 1491 C C . ALA A 1 188 ? -22.012 1.651 -3.349 1.00 97.44 188 ALA A C 1
ATOM 1493 O O . ALA A 1 188 ? -23.169 1.236 -3.356 1.00 97.44 188 ALA A O 1
ATOM 1494 N N . GLY A 1 189 ? -21.446 2.171 -2.261 1.00 97.75 189 GLY A N 1
ATOM 1495 C CA . GLY A 1 189 ? -22.041 2.156 -0.925 1.00 97.75 189 GLY A CA 1
ATOM 1496 C C . GLY A 1 189 ? -21.691 0.913 -0.102 1.00 97.75 189 GLY A C 1
ATOM 1497 O O . GLY A 1 189 ? -21.918 0.921 1.105 1.00 97.75 189 GLY A O 1
ATOM 1498 N N . HIS A 1 190 ? -21.089 -0.125 -0.700 1.00 97.69 190 HIS A N 1
ATOM 1499 C CA . HIS A 1 190 ? -20.616 -1.285 0.057 1.00 97.69 190 HIS A CA 1
ATOM 1500 C C . HIS A 1 190 ? -19.603 -0.858 1.124 1.00 97.69 190 HIS A C 1
ATOM 1502 O O . HIS A 1 190 ? -18.645 -0.138 0.826 1.00 97.69 190 HIS A O 1
ATOM 1508 N N . SER A 1 191 ? -19.825 -1.278 2.369 1.00 96.94 191 SER A N 1
ATOM 1509 C CA . SER A 1 191 ? -18.981 -0.900 3.499 1.00 96.94 191 SER A CA 1
ATOM 1510 C C . SER A 1 191 ? -17.579 -1.490 3.370 1.00 96.94 191 SER A C 1
ATOM 1512 O O . SER A 1 191 ? -17.399 -2.662 3.051 1.00 96.94 191 SER A O 1
ATOM 1514 N N . LEU A 1 192 ? -16.572 -0.674 3.667 1.00 96.31 192 LEU A N 1
ATOM 1515 C CA . LEU A 1 192 ? -15.201 -1.128 3.835 1.00 96.31 192 LEU A CA 1
ATOM 1516 C C . LEU A 1 192 ? -15.048 -1.747 5.227 1.00 96.31 192 LEU A C 1
ATOM 1518 O O . LEU A 1 192 ? -14.961 -1.033 6.231 1.00 96.31 192 LEU A O 1
ATOM 1522 N N . ILE A 1 193 ? -14.960 -3.073 5.260 1.00 94.12 193 ILE A N 1
ATOM 1523 C CA . ILE A 1 193 ? -14.582 -3.836 6.449 1.00 94.12 193 ILE A CA 1
ATOM 1524 C C . ILE A 1 193 ? -13.067 -4.039 6.397 1.00 94.12 193 ILE A C 1
ATOM 1526 O O . ILE A 1 193 ? -12.550 -4.705 5.503 1.00 94.12 193 ILE A O 1
ATOM 1530 N N . LEU A 1 194 ? -12.350 -3.414 7.332 1.00 96.00 194 LEU A N 1
ATOM 1531 C CA . LEU A 1 194 ? -10.897 -3.542 7.468 1.00 96.00 194 LEU A CA 1
ATOM 1532 C C . LEU A 1 194 ? -10.567 -4.079 8.858 1.00 96.00 194 LEU A C 1
ATOM 1534 O O . LEU A 1 194 ? -10.011 -3.377 9.701 1.00 96.00 194 LEU A O 1
ATOM 1538 N N . ASP A 1 195 ? -10.979 -5.318 9.096 1.00 94.81 195 ASP A N 1
ATOM 1539 C CA . ASP A 1 195 ? -10.578 -6.080 10.270 1.00 94.81 195 ASP A CA 1
ATOM 1540 C C . ASP A 1 195 ? -9.132 -6.587 10.140 1.00 94.81 195 ASP A C 1
ATOM 1542 O O . ASP A 1 195 ? -8.414 -6.304 9.171 1.00 94.81 195 ASP A O 1
ATOM 1546 N N . ARG A 1 196 ? -8.691 -7.347 11.144 1.00 95.06 196 ARG A N 1
ATOM 1547 C CA . ARG A 1 196 ? -7.338 -7.897 11.193 1.00 95.06 196 ARG A CA 1
ATOM 1548 C C . ARG A 1 196 ? -7.036 -8.799 10.002 1.00 95.06 196 ARG A C 1
ATOM 1550 O O . ARG A 1 196 ? -5.918 -8.756 9.491 1.00 95.06 196 ARG A O 1
ATOM 1557 N N . GLU A 1 197 ? -7.982 -9.634 9.589 1.00 96.44 197 GLU A N 1
ATOM 1558 C CA . GLU A 1 197 ? -7.769 -10.594 8.512 1.00 96.44 197 GLU A CA 1
ATOM 1559 C C . GLU A 1 197 ? -7.624 -9.866 7.176 1.00 96.44 197 GLU A C 1
ATOM 1561 O O . GLU A 1 197 ? -6.597 -10.015 6.506 1.00 96.44 197 GLU A O 1
ATOM 1566 N N . ALA A 1 198 ? -8.584 -9.000 6.846 1.00 96.88 198 ALA A N 1
ATOM 1567 C CA . ALA A 1 198 ? -8.553 -8.176 5.643 1.00 96.88 198 ALA A CA 1
ATOM 1568 C C . ALA A 1 198 ? -7.272 -7.329 5.586 1.00 96.88 198 ALA A C 1
ATOM 1570 O O . ALA A 1 198 ? -6.575 -7.285 4.568 1.00 96.88 198 ALA A O 1
ATOM 1571 N N . PHE A 1 199 ? -6.889 -6.711 6.707 1.00 97.75 199 PHE A N 1
ATOM 1572 C CA . PHE A 1 199 ? -5.649 -5.949 6.804 1.00 97.75 199 PHE A CA 1
ATOM 1573 C C . PHE A 1 199 ? -4.404 -6.805 6.522 1.00 97.75 199 PHE A C 1
ATOM 1575 O O . PHE A 1 199 ? -3.536 -6.391 5.749 1.00 97.75 199 PHE A O 1
ATOM 1582 N N . GLN A 1 200 ? -4.299 -8.007 7.102 1.00 97.56 200 GLN A N 1
ATOM 1583 C CA . GLN A 1 200 ? -3.164 -8.905 6.853 1.00 97.56 200 GLN A CA 1
ATOM 1584 C C . GLN A 1 200 ? -3.102 -9.370 5.395 1.00 97.56 200 GLN A C 1
ATOM 1586 O O . GLN A 1 200 ? -2.005 -9.471 4.839 1.00 97.56 200 GLN A O 1
ATOM 1591 N N . GLN A 1 201 ? -4.248 -9.605 4.753 1.00 97.62 201 GLN A N 1
ATOM 1592 C CA . GLN A 1 201 ? -4.308 -9.947 3.331 1.00 97.62 201 GLN A CA 1
ATOM 1593 C C . GLN A 1 201 ? -3.762 -8.804 2.457 1.00 97.62 201 GLN A C 1
ATOM 1595 O O . GLN A 1 201 ? -2.891 -9.035 1.607 1.00 97.62 201 GLN A O 1
ATOM 1600 N N . PHE A 1 202 ? -4.172 -7.555 2.715 1.00 98.00 202 PHE A N 1
ATOM 1601 C CA . PHE A 1 202 ? -3.623 -6.393 2.008 1.00 98.00 202 PHE A CA 1
ATOM 1602 C C . PHE A 1 202 ? -2.129 -6.198 2.283 1.00 98.00 202 PHE A C 1
ATOM 1604 O O . PHE A 1 202 ? -1.357 -5.972 1.349 1.00 98.00 202 PHE A O 1
ATOM 1611 N N . LEU A 1 203 ? -1.679 -6.347 3.533 1.00 97.50 203 LEU A N 1
ATOM 1612 C CA . LEU A 1 203 ? -0.255 -6.254 3.859 1.00 97.50 203 LEU A CA 1
ATOM 1613 C C . LEU A 1 203 ? 0.579 -7.330 3.174 1.00 97.50 203 LEU A C 1
ATOM 1615 O O . LEU A 1 203 ? 1.673 -7.033 2.694 1.00 97.50 203 LEU A O 1
ATOM 1619 N N . SER A 1 204 ? 0.093 -8.570 3.138 1.00 97.88 204 SER A N 1
ATOM 1620 C CA . SER A 1 204 ? 0.767 -9.674 2.454 1.00 97.88 204 SER A CA 1
ATOM 1621 C C . SER A 1 204 ? 0.929 -9.362 0.968 1.00 97.88 204 SER A C 1
ATOM 1623 O O . SER A 1 204 ? 2.036 -9.451 0.434 1.00 97.88 204 SER A O 1
ATOM 1625 N N . THR A 1 205 ? -0.146 -8.889 0.333 1.00 98.12 205 THR A N 1
ATOM 1626 C CA . THR A 1 205 ? -0.164 -8.464 -1.072 1.00 98.12 205 THR A CA 1
ATOM 1627 C C . THR A 1 205 ? 0.870 -7.371 -1.340 1.00 98.12 205 THR A C 1
ATOM 1629 O O . THR A 1 205 ? 1.771 -7.552 -2.163 1.00 98.12 205 THR A O 1
ATOM 1632 N N . LEU A 1 206 ? 0.808 -6.266 -0.589 1.00 98.38 206 LEU A N 1
ATOM 1633 C CA . LEU A 1 206 ? 1.736 -5.142 -0.722 1.00 98.38 206 LEU A CA 1
ATOM 1634 C C . LEU A 1 206 ? 3.187 -5.583 -0.482 1.00 98.38 206 LEU A C 1
ATOM 1636 O O . LEU A 1 206 ? 4.076 -5.261 -1.267 1.00 98.38 206 LEU A O 1
ATOM 1640 N N . ARG A 1 207 ? 3.440 -6.382 0.560 1.00 97.81 207 ARG A N 1
ATOM 1641 C CA . ARG A 1 207 ? 4.779 -6.895 0.881 1.00 97.81 207 ARG A CA 1
ATOM 1642 C C . ARG A 1 207 ? 5.342 -7.770 -0.232 1.00 97.81 207 ARG A C 1
ATOM 1644 O O . ARG A 1 207 ? 6.528 -7.662 -0.547 1.00 97.81 207 ARG A O 1
ATOM 1651 N N . ASN A 1 208 ? 4.529 -8.662 -0.791 1.00 97.81 208 ASN A N 1
ATOM 1652 C CA . ASN A 1 208 ? 4.954 -9.557 -1.863 1.00 97.81 208 ASN A CA 1
ATOM 1653 C C . ASN A 1 208 ? 5.253 -8.770 -3.137 1.00 97.81 208 ASN A C 1
ATOM 1655 O O . ASN A 1 208 ? 6.310 -8.978 -3.731 1.00 97.81 208 ASN A O 1
ATOM 1659 N N . PHE A 1 209 ? 4.407 -7.798 -3.482 1.00 98.31 209 PHE A N 1
ATOM 1660 C CA . PHE A 1 209 ? 4.697 -6.865 -4.564 1.00 98.31 209 PHE A CA 1
ATOM 1661 C C . PHE A 1 209 ? 6.015 -6.113 -4.326 1.00 98.31 209 PHE A C 1
ATOM 1663 O O . PHE A 1 209 ? 6.901 -6.165 -5.175 1.00 98.31 209 PHE A O 1
ATOM 1670 N N . GLY A 1 210 ? 6.209 -5.531 -3.136 1.00 97.44 210 GLY A N 1
ATOM 1671 C CA . GLY A 1 210 ? 7.449 -4.859 -2.733 1.00 97.44 210 GLY A CA 1
ATOM 1672 C C . GLY A 1 210 ? 8.698 -5.733 -2.907 1.00 97.44 210 GLY A C 1
ATOM 1673 O O . GLY A 1 210 ? 9.712 -5.284 -3.443 1.00 97.44 210 GLY A O 1
ATOM 1674 N N . ARG A 1 211 ? 8.630 -7.013 -2.512 1.00 96.62 211 ARG A N 1
ATOM 1675 C CA . ARG A 1 211 ? 9.728 -7.984 -2.698 1.00 96.62 211 ARG A CA 1
ATOM 1676 C C . ARG A 1 211 ? 10.044 -8.234 -4.166 1.00 96.62 211 ARG A C 1
ATOM 1678 O O . ARG A 1 211 ? 11.216 -8.297 -4.530 1.00 96.62 211 ARG A O 1
ATOM 1685 N N . ILE A 1 212 ? 9.012 -8.381 -4.988 1.00 97.25 212 ILE A N 1
ATOM 1686 C CA . ILE A 1 212 ? 9.152 -8.623 -6.422 1.00 97.25 212 ILE A CA 1
ATOM 1687 C C . ILE A 1 212 ? 9.834 -7.434 -7.091 1.00 97.25 212 ILE A C 1
ATOM 1689 O O . ILE A 1 212 ? 10.838 -7.621 -7.783 1.00 97.25 212 ILE A O 1
ATOM 1693 N N . ILE A 1 213 ? 9.352 -6.215 -6.831 1.00 97.06 213 ILE A N 1
ATOM 1694 C CA . ILE A 1 213 ? 9.910 -5.014 -7.457 1.00 97.06 213 ILE A CA 1
ATOM 1695 C C . ILE A 1 213 ? 11.333 -4.715 -6.961 1.00 97.06 213 ILE A C 1
ATOM 1697 O O . ILE A 1 213 ? 12.170 -4.298 -7.755 1.00 97.06 213 ILE A O 1
ATOM 1701 N N . CYS A 1 214 ? 11.684 -5.046 -5.711 1.00 95.69 214 CYS A N 1
ATOM 1702 C CA . CYS A 1 214 ? 13.080 -4.975 -5.246 1.00 95.69 214 CYS A CA 1
ATOM 1703 C C . CYS A 1 214 ? 14.035 -5.854 -6.076 1.00 95.69 214 CYS A C 1
ATOM 1705 O O . CYS A 1 214 ? 15.227 -5.566 -6.161 1.00 95.69 214 CYS A O 1
ATOM 1707 N N . GLY A 1 215 ? 13.533 -6.931 -6.688 1.00 95.56 215 GLY A N 1
ATOM 1708 C CA . GLY A 1 215 ? 14.314 -7.807 -7.560 1.00 95.56 215 GLY A CA 1
ATOM 1709 C C . GLY A 1 215 ? 14.480 -7.291 -8.994 1.00 95.56 215 GLY A C 1
ATOM 1710 O O . GLY A 1 215 ? 15.260 -7.874 -9.751 1.00 95.56 215 GLY A O 1
ATOM 1711 N N . VAL A 1 216 ? 13.773 -6.224 -9.386 1.00 97.06 216 VAL A N 1
ATOM 1712 C CA . VAL A 1 216 ? 13.774 -5.696 -10.761 1.00 97.06 216 VAL A CA 1
ATOM 1713 C C . VAL A 1 216 ? 15.176 -5.285 -11.219 1.00 97.06 216 VAL A C 1
ATOM 1715 O O . VAL A 1 216 ? 15.598 -5.817 -12.245 1.00 97.06 216 VAL A O 1
ATOM 1718 N N . PRO A 1 217 ? 15.965 -4.468 -10.487 1.00 96.56 217 PRO A N 1
ATOM 1719 C CA . PRO A 1 217 ? 17.299 -4.074 -10.952 1.00 96.56 217 PRO A CA 1
ATOM 1720 C C . PRO A 1 217 ? 18.210 -5.269 -11.253 1.00 96.56 217 PRO A C 1
ATOM 1722 O O . PRO A 1 217 ? 18.875 -5.309 -12.285 1.00 96.56 217 PRO A O 1
ATOM 1725 N N . ALA A 1 218 ? 18.191 -6.300 -10.403 1.00 96.00 218 ALA A N 1
ATOM 1726 C CA . ALA A 1 218 ? 18.977 -7.514 -10.623 1.00 96.00 218 ALA A CA 1
ATOM 1727 C C . ALA A 1 218 ? 18.524 -8.298 -11.868 1.00 96.00 218 ALA A C 1
ATOM 1729 O O . ALA A 1 218 ? 19.354 -8.855 -12.585 1.00 96.00 218 ALA A O 1
ATOM 1730 N N . ARG A 1 219 ? 17.216 -8.346 -12.150 1.00 96.56 219 ARG A N 1
ATOM 1731 C CA . ARG A 1 219 ? 16.680 -8.957 -13.379 1.00 96.56 219 ARG A CA 1
ATOM 1732 C C . ARG A 1 219 ? 17.085 -8.167 -14.618 1.00 96.56 219 ARG A C 1
ATOM 1734 O O . ARG A 1 219 ? 17.551 -8.773 -15.573 1.00 96.56 219 ARG A O 1
ATOM 1741 N N . VAL A 1 220 ? 16.981 -6.839 -14.576 1.00 96.75 220 VAL A N 1
ATOM 1742 C CA . VAL A 1 220 ? 17.374 -5.971 -15.695 1.00 96.75 220 VAL A CA 1
ATOM 1743 C C . VAL A 1 220 ? 18.856 -6.152 -16.033 1.00 96.75 220 VAL A C 1
ATOM 1745 O O . VAL A 1 220 ? 19.179 -6.380 -17.194 1.00 96.75 220 VAL A O 1
ATOM 1748 N N . ARG A 1 221 ? 19.747 -6.153 -15.028 1.00 95.31 221 ARG A N 1
ATOM 1749 C CA . ARG A 1 221 ? 21.188 -6.391 -15.242 1.00 95.31 221 ARG A CA 1
ATOM 1750 C C . ARG A 1 221 ? 21.466 -7.737 -15.916 1.00 95.31 221 ARG A C 1
ATOM 1752 O O . ARG A 1 221 ? 22.232 -7.786 -16.872 1.00 95.31 221 ARG A O 1
ATOM 1759 N N . ARG A 1 222 ? 20.815 -8.816 -15.461 1.00 95.00 222 ARG A N 1
ATOM 1760 C CA . ARG A 1 222 ? 20.952 -10.147 -16.086 1.00 95.00 222 ARG A CA 1
ATOM 1761 C C . ARG A 1 222 ? 20.491 -10.141 -17.543 1.00 95.00 222 ARG A C 1
ATOM 1763 O O . ARG A 1 222 ? 21.244 -10.549 -18.416 1.00 95.00 222 ARG A O 1
ATOM 1770 N N . ASN A 1 223 ? 19.317 -9.570 -17.805 1.00 91.31 223 ASN A N 1
ATOM 1771 C CA . ASN A 1 223 ? 18.750 -9.469 -19.151 1.00 91.31 223 ASN A CA 1
ATOM 1772 C C . ASN A 1 223 ? 19.611 -8.624 -20.114 1.00 91.31 223 ASN A C 1
ATOM 1774 O O . ASN A 1 223 ? 19.501 -8.789 -21.329 1.00 91.31 223 ASN A O 1
ATOM 1778 N N . ALA A 1 224 ? 20.395 -7.673 -19.593 1.00 87.81 224 ALA A N 1
ATOM 1779 C CA . ALA A 1 224 ? 21.326 -6.864 -20.377 1.00 87.81 224 ALA A CA 1
ATOM 1780 C C . ALA A 1 224 ? 22.620 -7.628 -20.699 1.00 87.81 224 ALA A C 1
ATOM 1782 O O . ALA A 1 224 ? 23.107 -7.537 -21.822 1.00 87.81 224 ALA A O 1
ATOM 1783 N N . GLY A 1 225 ? 23.136 -8.418 -19.749 1.00 80.25 225 GLY A N 1
ATOM 1784 C CA . GLY A 1 225 ? 24.315 -9.267 -19.951 1.00 80.25 225 GLY A CA 1
ATOM 1785 C C . GLY A 1 225 ? 24.103 -10.353 -21.011 1.00 80.25 225 GLY A C 1
ATOM 1786 O O . GLY A 1 225 ? 24.970 -10.550 -21.852 1.00 80.25 225 GLY A O 1
ATOM 1787 N N . GLU A 1 226 ? 22.920 -10.973 -21.045 1.00 68.56 226 GLU A N 1
ATOM 1788 C CA . GLU A 1 226 ? 22.540 -11.977 -22.060 1.00 68.56 226 GLU A CA 1
ATOM 1789 C C . GLU A 1 226 ? 22.467 -11.426 -23.497 1.00 68.56 226 GLU A C 1
ATOM 1791 O O . GLU A 1 226 ? 22.417 -12.197 -24.446 1.00 68.56 226 GLU A O 1
ATOM 1796 N N . ARG A 1 227 ? 22.430 -10.100 -23.690 1.00 61.34 227 ARG A N 1
ATOM 1797 C CA . ARG A 1 227 ? 22.453 -9.481 -25.030 1.00 61.34 227 ARG A CA 1
ATOM 1798 C C . ARG A 1 227 ? 23.864 -9.221 -25.557 1.00 61.34 227 ARG A C 1
ATOM 1800 O O . ARG A 1 227 ? 24.001 -8.882 -26.727 1.00 61.34 227 ARG A O 1
ATOM 1807 N N . ALA A 1 228 ? 24.876 -9.298 -24.694 1.00 54.75 228 ALA A N 1
ATOM 1808 C CA . ALA A 1 228 ? 26.270 -9.017 -25.037 1.00 54.75 228 ALA A CA 1
ATOM 1809 C C . ALA A 1 228 ? 27.097 -10.289 -25.308 1.00 54.75 228 ALA A C 1
ATOM 1811 O O . ALA A 1 228 ? 28.252 -10.175 -25.715 1.00 54.75 228 ALA A O 1
ATOM 1812 N N . SER A 1 229 ? 26.513 -11.469 -25.071 1.00 50.25 229 SER A N 1
ATOM 1813 C CA . SER A 1 229 ? 27.068 -12.806 -25.336 1.00 50.25 229 SER A CA 1
ATOM 1814 C C . SER A 1 229 ? 26.436 -13.431 -26.569 1.00 50.25 229 SER A C 1
ATOM 1816 O O . SER A 1 229 ? 27.184 -14.021 -27.373 1.00 50.25 229 SER A O 1
#

Radius of gyration: 21.92 Å; Cα contacts (8 Å, |Δi|>4): 243; chains: 1; bounding box: 50×37×66 Å

Mean predicted aligned error: 4.93 Å

pLDDT: mean 92.92, std 8.16, range [50.25, 98.5]

Solvent-accessible surface area (backbone atoms only — not comparable to full-atom values): 12860 Å² total; per-residue (Å²): 125,52,74,67,55,54,52,47,52,53,52,49,54,54,51,49,50,53,52,51,53,53,49,43,54,52,51,44,51,54,65,74,64,55,96,55,88,69,50,77,77,35,72,48,72,50,86,91,52,100,59,77,49,73,44,47,37,60,62,51,49,50,53,57,68,47,60,37,63,58,44,50,60,46,45,41,58,57,51,52,50,46,48,49,48,52,30,42,47,54,30,48,32,46,76,69,65,75,44,62,64,85,62,40,88,85,44,58,90,60,84,53,60,65,58,25,29,52,53,28,56,75,71,45,55,65,74,56,56,49,46,32,50,32,48,65,40,74,44,64,52,81,82,31,77,70,30,59,40,45,48,45,42,41,52,46,52,30,50,34,44,76,71,73,48,60,41,39,44,62,68,51,52,49,56,32,30,70,74,30,78,70,73,65,87,78,60,64,68,40,69,63,78,44,47,73,66,54,43,50,54,41,49,50,36,49,50,51,44,47,56,54,56,70,46,26,64,63,41,35,54,51,63,54,54,69,73,77,112

Organism: NCBI:txid215221

Secondary structure (DSSP, 8-state):
--HHHHHHHHHHHHHHHHHHHHHHHHHHHHHHT---TTGGG-EEEE-SSSS-EEEEHHHHHHHHH-THHHHHHHHHHHHHHHHHHHHHHHHHHHHTTSS-GGGSTT--SSS-HHHHHHHHHHHS-HHHHHHHHHHHTT--GGGSTTHHHHHHHHHHHHHHHHTT--B--HHHHHHHHHHSTTS--PPTT-B----HHHHHHHHHHHHHHHHHHHTHHHHHHHHHHTT--

=== Feature glossary ===
Key to the feature types in this record:

— What the protein is —

Primary structure: the covalent order of the twenty standard amino acids along the backbone. Two proteins with the same sequence will (almost always) fold to the same structure; two with 30% identity often share a fold but not the details.

Database cross-references. InterPro integrates a dozen domain/family signature databases into unified entries with residue-range hits. GO terms attach function/process/location labels with evidence codes. CATH codes position the fold in a four-level structural taxonomy. Organism is the NCBI-taxonomy species name.

— Where its atoms are —

The mmCIF block holds the 3D Cartesian coordinates of each backbone atom (N, Cα, C, O) in ångströms. mmCIF is the PDB's canonical archive format — a tagged-loop text representation of the atomic model.

Six rendered views show the 3D structure from the faces of a cube — i.e. along ±x, ±y, ±z. Rendering representation is drawn randomly per protein from cartoon (secondary-structure ribbons), sticks (backbone bonds), or molecular surface; coloring is either N→C rainbow (blue at the N-terminus through red at the C-terminus) or one color per chain.

— Local backbone conformation —

DSSP 8-state secondary structure assigns each residue one of H (α-helix), G (3₁₀-helix), I (π-helix), E (extended β-strand), B (isolated β-bridge), T (hydrogen-bonded turn), S (bend), or '-' (coil). The assignment is computed from backbone hydrogen-bond geometry via the Kabsch–Sander algorithm.

P-SEA three-state annotation labels each residue as helix, strand, or coil based purely on the geometry of the Cα trace. It serves as a fallback when the full backbone (and thus DSSP) is unavailable.

The φ/ψ torsion pair specifies the backbone conformation at each residue. φ rotates about the N–Cα bond, ψ about the Cα–C bond. Steric clashes forbid most of the (φ, ψ) plane — the allowed regions (α-helix basin, β-sheet basin, left-handed helix) are the Ramachandran-allowed regions.

— Global shape and packing —

The geometric summary reports three shape descriptors. Rg (radius of gyration) measures how spread out the Cα atoms are about their centre of mass; compact globular proteins have small Rg, elongated or unfolded ones large. Cα contacts (<8 Å, |i−j|>4) count long-range residue pairs in spatial proximity — high for tightly packed folds, near zero for rods or random coil. The bounding-box extents give the protein's footprint along x, y, z in Å.

Accessible surface area quantifies burial. A residue with SASA near zero is packed into the hydrophobic core; one with SASA >100 Å² sits on the surface. Computed here via the Shrake–Rupley numerical algorithm with a 1.4 Å probe.

Plot images: a contact map (which residues are close in 3D, as an N×N binary image), a Ramachandran scatter (backbone torsion angles, revealing secondary-structure composition at a glance), and — for AlphaFold structures — a PAE heatmap (pairwise prediction confidence).

— Structural neighborhood —

The Foldseek 3Di string encodes local tertiary geometry as a 20-letter alphabet — one character per residue — derived from the relative positions of nearby Cα atoms. Unlike the amino-acid sequence, 3Di is a direct function of the 3D structure, so two proteins with the same fold have similar 3Di strings even at low sequence identity.

Nearest PDB neighbors are the top structural matches found by Foldseek when searching this structure against the entire Protein Data Bank. Each hit reports a TM-score (0 to 1; >0.5 almost always implies the same fold) and an E-value. These are *structural* homologs — they may share no detectable sequence similarity.

— Confidence and disorder —

For AlphaFold models, the B-factor field carries pLDDT — the model's own estimate of local accuracy on a 0–100 scale. Regions with pLDDT<50 should be treated as essentially unmodeled; they often correspond to intrinsically disordered segments.

B-factor (Debye–Waller factor) reflects atomic displacement in the crystal lattice. It is an experimental observable (units Å²), not a prediction; low values mean the atom is pinned down, high values mean it moves or is heterogeneous across the crystal.

Predicted aligned error is AlphaFold's pairwise confidence. Unlike pLDDT (per-residue), PAE is per-residue-pair and captures whether two parts of the structure are correctly placed relative to each other. Units are ångströms of expected positional error.